Protein AF-A0A438ARG6-F1 (afdb_monomer_lite)

Secondary structure (DSSP, 8-state):
-EEEEESGGG-TTPPSS-PPPEEEEE-----SS-------PPP-S-TT-------GGGS-SSEEEEE-TTS-EEEEETTSHHHHHHHHHHHTGGGSPPPHHHHHSTTHHHHTTT-HHHHHHHHHS-HHHHHHHHHHHHHHHHHHTT-TTSHHHHHHHHHHHTTPPPPHHHHT-SHHHHHHHH-TT----EEPPSTT---EEHHHHHHHHHHHHSSTT--HHHHHHHHHHHHHHHHGGGHHHHHHHIIIIISTT-

pLDDT: mean 86.88, std 14.99, range [47.62, 98.81]

Foldseek 3Di:
DDKDKDFCVVPPPDDDPDDDIDMDDDDDDDPDDDDPDDDDDDDPDCVPPPQLADDPVPWDQQWAWDQDPVRDIDIDGLPDPVLVVLLVQLQCLVVDDDDPVLVVQPLSSVCSSVPVVLLVVLVPDDLVLLLVLLLVLLCLLCVLQVNCPPVVNVVQNVCVVVVHQHDCCLAPHCNVVVCLNPDSVHNWDWDHFARSDTIDTLVVLSSQSRRQLRDPPQGSSSSSSSNLSSSLRSCHPPSVVVVVCCVCVSVVPD

Structure (mmCIF, N/CA/C/O backbone):
data_AF-A0A438ARG6-F1
#
_entry.id   AF-A0A438ARG6-F1
#
loop_
_atom_site.group_PDB
_atom_site.id
_atom_site.type_symbol
_atom_site.label_atom_id
_atom_site.label_alt_id
_atom_site.label_comp_id
_atom_site.label_asym_id
_atom_site.label_entity_id
_atom_site.label_seq_id
_atom_site.pdbx_PDB_ins_code
_atom_site.Cartn_x
_atom_site.Cartn_y
_atom_site.Cartn_z
_atom_site.occupancy
_atom_site.B_iso_or_equiv
_atom_site.auth_seq_id
_atom_site.auth_comp_id
_atom_site.auth_asym_id
_atom_site.auth_atom_id
_atom_site.pdbx_PDB_model_num
ATOM 1 N N . MET A 1 1 ? -25.155 27.833 -36.966 1.00 68.56 1 MET A N 1
ATOM 2 C CA . MET A 1 1 ? -24.807 28.845 -35.942 1.00 68.56 1 MET A CA 1
ATOM 3 C C . MET A 1 1 ? -23.405 28.568 -35.434 1.00 68.56 1 MET A C 1
ATOM 5 O O . MET A 1 1 ? -23.057 27.402 -35.286 1.00 68.56 1 MET A O 1
ATOM 9 N N . ARG A 1 2 ? -22.630 29.612 -35.144 1.00 72.75 2 ARG A N 1
ATOM 10 C CA . ARG A 1 2 ? -21.368 29.549 -34.404 1.00 72.75 2 ARG A CA 1
ATOM 11 C C . ARG A 1 2 ? -21.444 30.526 -33.236 1.00 72.75 2 ARG A C 1
ATOM 13 O O . ARG A 1 2 ? -22.018 31.599 -33.379 1.00 72.75 2 ARG A O 1
ATOM 20 N N . ALA A 1 3 ? -20.904 30.142 -32.087 1.00 71.50 3 ALA A N 1
ATOM 21 C CA . ALA A 1 3 ? -20.882 30.980 -30.897 1.00 71.50 3 ALA A CA 1
ATOM 22 C C . ALA A 1 3 ? -19.444 31.139 -30.402 1.00 71.50 3 ALA A C 1
ATOM 24 O O . ALA A 1 3 ? -18.697 30.163 -30.325 1.00 71.50 3 ALA A O 1
ATOM 25 N N . HIS A 1 4 ? -19.080 32.368 -30.061 1.00 68.31 4 HIS A N 1
ATOM 26 C CA . HIS A 1 4 ? -17.830 32.728 -29.411 1.00 68.31 4 HIS A CA 1
ATOM 27 C C . HIS A 1 4 ? -18.163 33.473 -28.121 1.00 68.31 4 HIS A C 1
ATOM 29 O O . HIS A 1 4 ? -19.017 34.357 -28.127 1.00 68.31 4 HIS A O 1
ATOM 35 N N . ALA A 1 5 ? -17.486 33.132 -27.031 1.00 67.56 5 ALA A N 1
ATOM 36 C CA . ALA A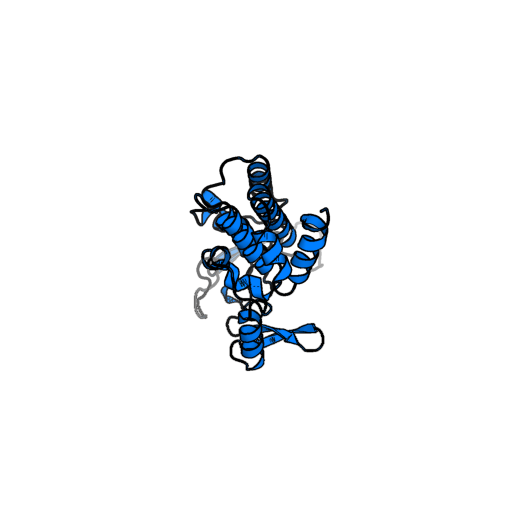 1 5 ? -17.582 33.851 -25.768 1.00 67.56 5 ALA A CA 1
ATOM 37 C C . ALA A 1 5 ? -16.220 34.465 -25.427 1.00 67.56 5 ALA A C 1
ATOM 39 O O . ALA A 1 5 ? -15.175 33.943 -25.830 1.00 67.56 5 ALA A O 1
ATOM 40 N N . ARG A 1 6 ? -16.234 35.598 -24.725 1.00 64.75 6 ARG A N 1
ATOM 41 C CA . ARG A 1 6 ? -15.045 36.231 -24.156 1.00 64.75 6 ARG A CA 1
ATOM 42 C C . ARG A 1 6 ? -15.398 36.848 -22.808 1.00 64.75 6 ARG A C 1
ATOM 44 O O . ARG A 1 6 ? -16.410 37.521 -22.672 1.00 64.75 6 ARG A O 1
ATOM 51 N N . GLY A 1 7 ? -14.524 36.656 -21.823 1.00 69.44 7 GLY A N 1
ATOM 52 C CA . GLY A 1 7 ? -14.652 37.274 -20.502 1.00 69.44 7 GLY A CA 1
ATOM 53 C C . GLY A 1 7 ? -14.204 36.318 -19.409 1.00 69.44 7 GLY A C 1
ATOM 54 O O . GLY A 1 7 ? -13.044 36.338 -18.992 1.00 69.44 7 GLY A O 1
ATOM 55 N N . ARG A 1 8 ? -15.105 35.436 -18.976 1.00 61.16 8 ARG A N 1
ATOM 56 C CA . ARG A 1 8 ? -14.864 34.537 -17.841 1.00 61.16 8 ARG A CA 1
ATOM 57 C C . ARG A 1 8 ? -13.818 33.453 -18.106 1.00 61.16 8 ARG A C 1
ATOM 59 O O . ARG A 1 8 ? -13.166 33.007 -17.165 1.00 61.16 8 ARG A O 1
ATOM 66 N N . ASP A 1 9 ? -13.556 33.138 -19.375 1.00 58.97 9 ASP A N 1
ATOM 67 C CA . ASP A 1 9 ? -12.537 32.167 -19.808 1.00 58.97 9 ASP A CA 1
ATOM 68 C C . ASP A 1 9 ? -11.118 32.487 -19.297 1.00 58.97 9 ASP A C 1
ATOM 70 O O . ASP A 1 9 ? -10.248 31.618 -19.301 1.00 58.97 9 ASP A O 1
ATOM 74 N N . ARG A 1 10 ? -10.865 33.734 -18.864 1.00 52.53 10 ARG A N 1
ATOM 75 C CA . ARG A 1 10 ? -9.577 34.188 -18.307 1.00 52.53 10 ARG A CA 1
ATOM 76 C C . ARG A 1 10 ? -9.624 34.585 -16.825 1.00 52.53 10 ARG A C 1
ATOM 78 O O . ARG A 1 10 ? -8.576 34.902 -16.268 1.00 52.53 10 ARG A O 1
ATOM 85 N N . HIS A 1 11 ? -10.796 34.559 -16.183 1.00 54.97 11 HIS A N 1
ATOM 86 C CA . HIS A 1 11 ? -11.016 35.112 -14.837 1.00 54.97 11 HIS A CA 1
ATOM 87 C C . HIS A 1 11 ? -11.958 34.229 -13.996 1.00 54.97 11 HIS A C 1
ATOM 89 O O . HIS A 1 11 ? -12.977 34.681 -13.472 1.00 54.97 11 HIS A O 1
ATOM 95 N N . TYR A 1 12 ? -11.629 32.941 -13.875 1.00 52.19 12 TYR A N 1
ATOM 96 C CA . TYR A 1 12 ? -12.376 31.994 -13.046 1.00 52.19 12 TYR A CA 1
ATOM 97 C C . TYR A 1 12 ? -12.124 32.301 -11.555 1.00 52.19 12 TYR A C 1
ATOM 99 O O . TYR A 1 12 ? -11.021 32.120 -11.055 1.00 52.19 12 TYR A O 1
ATOM 107 N N . GLY A 1 13 ? -13.123 32.826 -10.839 1.00 54.19 13 GLY A N 1
ATOM 108 C CA . GLY A 1 13 ? -13.037 33.043 -9.383 1.00 54.19 13 GLY A CA 1
ATOM 109 C C . GLY A 1 13 ? -13.441 34.426 -8.871 1.00 54.19 13 GLY A C 1
ATOM 110 O O . GLY A 1 13 ? -13.359 34.656 -7.671 1.00 54.19 13 GLY A O 1
ATOM 111 N N . GLN A 1 14 ? -13.883 35.341 -9.735 1.00 57.91 14 GLN A N 1
ATOM 112 C CA . GLN A 1 14 ? -14.474 36.605 -9.282 1.00 57.91 14 GLN A CA 1
ATOM 113 C C . GLN A 1 14 ? -15.957 36.404 -8.918 1.00 57.91 14 GLN A C 1
ATOM 115 O O . GLN A 1 14 ? -16.711 35.796 -9.686 1.00 57.91 14 GLN A O 1
ATOM 120 N N . GLU A 1 15 ? -16.361 36.871 -7.731 1.00 55.19 15 GLU A N 1
ATOM 121 C CA . GLU A 1 15 ? -17.771 37.036 -7.356 1.00 55.19 15 GLU A CA 1
ATOM 122 C C . GLU A 1 15 ? -18.331 38.278 -8.071 1.00 55.19 15 GLU A C 1
ATOM 124 O O . GLU A 1 15 ? -17.657 39.299 -8.177 1.00 55.19 15 GLU A O 1
ATOM 129 N N . VAL A 1 16 ? -19.528 38.140 -8.645 1.00 56.97 16 VAL A N 1
ATOM 130 C CA . VAL A 1 16 ? -20.069 39.002 -9.714 1.00 56.97 16 VAL A CA 1
ATOM 131 C C . VAL A 1 16 ? -20.345 40.431 -9.235 1.00 56.97 16 VAL A C 1
ATOM 133 O O . VAL A 1 16 ? -21.077 40.632 -8.272 1.00 56.97 16 VAL A O 1
ATOM 136 N N . ASP A 1 17 ? -19.773 41.425 -9.907 1.00 55.38 17 ASP A N 1
ATOM 137 C CA . ASP A 1 17 ? -20.398 42.248 -10.962 1.00 55.38 17 ASP A CA 1
ATOM 138 C C . ASP A 1 17 ? -19.501 42.395 -12.214 1.00 55.38 17 ASP A C 1
ATOM 140 O O . ASP A 1 17 ? -19.886 43.007 -13.213 1.00 55.38 17 ASP A O 1
ATOM 144 N N . HIS A 1 18 ? -18.335 41.740 -12.195 1.00 53.03 18 HIS A N 1
ATOM 145 C CA . HIS A 1 18 ? -17.365 41.682 -13.286 1.00 53.03 18 HIS A CA 1
ATOM 146 C C . HIS A 1 18 ? -16.651 40.312 -13.344 1.00 53.03 18 HIS A C 1
ATOM 148 O O . HIS A 1 18 ? -16.520 39.648 -12.314 1.00 53.03 18 HIS A O 1
ATOM 154 N N . PRO A 1 19 ? -16.165 39.877 -14.527 1.00 55.34 19 PRO A N 1
ATOM 155 C CA . PRO A 1 19 ? -16.237 40.556 -15.822 1.00 55.34 19 PRO A CA 1
ATOM 156 C C . PRO A 1 19 ? -17.590 40.370 -16.526 1.00 55.34 19 PRO A C 1
ATOM 158 O O . PRO A 1 19 ? -18.251 39.346 -16.380 1.00 55.34 19 PRO A O 1
ATOM 161 N N . VAL A 1 20 ? -17.967 41.369 -17.329 1.00 60.31 20 VAL A N 1
ATOM 162 C CA . VAL A 1 20 ? -19.069 41.265 -18.299 1.00 60.31 20 VAL A CA 1
ATOM 163 C C . VAL A 1 20 ? -18.686 40.214 -19.345 1.00 60.31 20 VAL A C 1
ATOM 165 O O . VAL A 1 20 ? -17.548 40.198 -19.817 1.00 60.31 20 VAL A O 1
ATOM 168 N N . GLU A 1 21 ? -19.611 39.315 -19.669 1.00 63.84 21 GLU A N 1
ATOM 169 C CA . GLU A 1 21 ? -19.415 38.306 -20.710 1.00 63.84 21 GLU A CA 1
ATOM 170 C C . GLU A 1 21 ? -19.876 38.863 -22.058 1.00 63.84 21 GLU A C 1
ATOM 172 O O . GLU A 1 21 ? -21.033 39.249 -22.225 1.00 63.84 21 GLU A O 1
ATOM 177 N N . ASP A 1 22 ? -18.960 38.884 -23.024 1.00 69.62 22 ASP A N 1
ATOM 178 C CA . ASP A 1 22 ? -19.255 39.247 -24.402 1.00 69.62 22 ASP A CA 1
ATOM 179 C C . ASP A 1 22 ? -19.481 37.972 -25.215 1.00 69.62 22 ASP A C 1
ATOM 181 O O . ASP A 1 22 ? -18.600 37.110 -25.316 1.00 69.62 22 ASP A O 1
ATOM 185 N N . TYR A 1 23 ? -20.652 37.870 -25.837 1.00 74.19 23 TYR A N 1
ATOM 186 C CA . TYR A 1 23 ? -20.994 36.773 -26.735 1.00 74.19 23 TYR A CA 1
ATOM 187 C C . TYR A 1 23 ? -21.108 37.282 -28.168 1.00 74.19 23 TYR A C 1
ATOM 189 O O . TYR A 1 23 ? -21.889 38.188 -28.458 1.00 74.19 23 TYR A O 1
ATOM 197 N N . LEU A 1 24 ? -20.370 36.657 -29.084 1.00 78.75 24 LEU A N 1
ATOM 198 C CA . LEU A 1 24 ? -20.576 36.804 -30.519 1.00 78.75 24 LEU A CA 1
ATOM 199 C C . LEU A 1 24 ? -21.293 35.558 -31.037 1.00 78.75 24 LEU A C 1
ATOM 201 O O . LEU A 1 24 ? -20.746 34.454 -31.025 1.00 78.75 24 LEU A O 1
ATOM 205 N N . LEU A 1 25 ? -22.523 35.753 -31.504 1.00 78.00 25 LEU A N 1
ATOM 206 C CA . LEU A 1 25 ? -23.324 34.720 -32.148 1.00 78.00 25 LEU A CA 1
ATOM 207 C C . LEU A 1 25 ? -23.356 34.990 -33.650 1.00 78.00 25 LEU A C 1
ATOM 209 O O . LEU A 1 25 ? -23.937 35.973 -34.105 1.00 78.00 25 LEU A O 1
ATOM 213 N N . GLU A 1 26 ? -22.738 34.104 -34.422 1.00 80.00 26 GLU A N 1
ATOM 214 C CA . GLU A 1 26 ? -22.778 34.136 -35.878 1.00 80.00 26 GLU A CA 1
ATOM 215 C C . GLU A 1 26 ? -23.860 33.169 -36.371 1.00 80.00 26 GLU A C 1
ATOM 217 O O . GLU A 1 26 ? -23.795 31.942 -36.204 1.00 80.00 26 GLU A O 1
ATOM 222 N N . LEU A 1 27 ? -24.902 33.745 -36.962 1.00 77.62 27 LEU A N 1
ATOM 223 C CA . LEU A 1 27 ? -26.026 33.027 -37.542 1.00 77.62 27 LEU A CA 1
ATOM 224 C C . LEU A 1 27 ? -25.922 33.129 -39.062 1.00 77.62 27 LEU A C 1
ATOM 226 O O . LEU A 1 27 ? -25.811 34.226 -39.603 1.00 77.62 27 LEU A O 1
ATOM 230 N N . TRP A 1 28 ? -25.988 31.989 -39.745 1.00 79.81 28 TRP A N 1
ATOM 231 C CA . TRP A 1 28 ? -26.142 31.954 -41.196 1.00 79.81 28 TRP A CA 1
ATOM 232 C C . TRP A 1 28 ? -27.563 31.513 -41.516 1.00 79.81 28 TRP A C 1
ATOM 234 O O . TRP A 1 28 ? -28.039 30.560 -40.891 1.00 79.81 28 TRP A O 1
ATOM 244 N N . PRO A 1 29 ? -28.241 32.194 -42.451 1.00 67.62 29 PRO A N 1
ATOM 245 C CA . PRO A 1 29 ? -29.542 31.756 -42.915 1.00 67.62 29 PRO A CA 1
ATOM 246 C C . PRO A 1 29 ? -29.385 30.419 -43.637 1.00 67.62 29 PRO A C 1
ATOM 248 O O . PRO A 1 29 ? -28.536 30.273 -44.519 1.00 67.62 29 PRO A O 1
ATOM 251 N N . ASP A 1 30 ? -30.204 29.448 -43.253 1.00 65.75 30 ASP A N 1
ATOM 252 C CA . ASP A 1 30 ? -30.404 28.262 -44.070 1.00 65.75 30 ASP A CA 1
ATOM 253 C C . ASP A 1 30 ? -31.290 28.641 -45.268 1.00 65.75 30 ASP A C 1
ATOM 255 O O . ASP A 1 30 ? -32.236 29.420 -45.135 1.00 65.75 30 ASP A O 1
ATOM 259 N N . THR A 1 31 ? -30.951 28.132 -46.450 1.00 68.56 31 THR A N 1
ATOM 260 C CA . THR A 1 31 ? -31.725 28.346 -47.687 1.00 68.56 31 THR A CA 1
ATOM 261 C C . THR A 1 31 ? -32.706 27.201 -47.961 1.00 68.56 31 THR A C 1
ATOM 263 O O . THR A 1 31 ? -33.439 27.246 -48.949 1.00 68.56 31 THR A O 1
ATOM 266 N N . GLY A 1 32 ? -32.739 26.186 -47.089 1.00 65.88 32 GLY A N 1
ATOM 267 C CA . GLY A 1 32 ? -33.711 25.097 -47.111 1.00 65.88 32 GLY A CA 1
ATOM 268 C C . GLY A 1 32 ? -35.099 25.481 -46.579 1.00 65.88 32 GLY A C 1
ATOM 269 O O . GLY A 1 32 ? -35.305 26.535 -45.978 1.00 65.88 32 GLY A O 1
ATOM 270 N N . THR A 1 33 ? -36.084 24.605 -46.806 1.00 68.31 33 THR A N 1
ATOM 271 C CA . THR A 1 33 ? -37.409 24.685 -46.167 1.00 68.31 33 THR A CA 1
ATOM 272 C C . THR A 1 33 ? -37.257 24.765 -44.652 1.00 68.31 33 THR A C 1
ATOM 274 O O . THR A 1 33 ? -36.566 23.929 -44.081 1.00 68.31 33 THR A O 1
ATOM 277 N N . ALA A 1 34 ? -37.914 25.747 -44.024 1.00 61.66 34 ALA A N 1
ATOM 278 C CA . ALA A 1 34 ? -37.804 26.020 -42.594 1.00 61.66 34 ALA A CA 1
ATOM 279 C C . ALA A 1 34 ? -38.067 24.761 -41.754 1.00 61.66 34 ALA A C 1
ATOM 281 O O . ALA A 1 34 ? -39.210 24.321 -41.615 1.00 61.66 34 ALA A O 1
ATOM 282 N N . ASP A 1 35 ? -36.998 24.200 -41.195 1.00 63.12 35 ASP A N 1
ATOM 283 C CA . ASP A 1 35 ? -37.082 23.179 -40.165 1.00 63.12 35 ASP A CA 1
ATOM 284 C C . ASP A 1 35 ? -37.508 23.866 -38.860 1.00 63.12 35 ASP A C 1
ATOM 286 O O . ASP A 1 35 ? -36.795 24.709 -38.316 1.00 63.12 35 ASP A O 1
ATOM 290 N N . THR A 1 36 ? -38.723 23.577 -38.396 1.00 63.62 36 THR A N 1
ATOM 291 C CA . THR A 1 36 ? -39.289 24.155 -37.167 1.00 63.62 36 THR A CA 1
ATOM 292 C C . THR A 1 36 ? -38.946 23.340 -35.921 1.00 63.62 36 THR A C 1
ATOM 294 O O . THR A 1 36 ? -39.449 23.637 -34.834 1.00 63.62 36 THR A O 1
ATOM 297 N N . THR A 1 37 ? -38.094 22.318 -36.044 1.00 62.84 37 THR A N 1
ATOM 298 C CA . THR A 1 37 ? -37.654 21.517 -34.903 1.00 62.84 37 THR A CA 1
ATOM 299 C C . THR A 1 37 ? -36.538 22.223 -34.128 1.00 62.84 37 THR A C 1
ATOM 301 O O . THR A 1 37 ? -35.531 22.670 -34.671 1.00 62.84 37 THR A O 1
ATOM 304 N N . VAL A 1 38 ? -36.719 22.351 -32.812 1.00 54.97 38 VAL A N 1
ATOM 305 C CA . VAL A 1 38 ? -35.693 22.890 -31.910 1.00 54.97 38 VAL A CA 1
ATOM 306 C C . VAL A 1 38 ? -34.815 21.731 -31.449 1.00 54.97 38 VAL A C 1
ATOM 308 O O . VAL A 1 38 ? -35.255 20.892 -30.665 1.00 54.97 38 VAL A O 1
ATOM 311 N N . ALA A 1 39 ? -33.573 21.677 -31.931 1.00 57.59 39 ALA A N 1
ATOM 312 C CA . ALA A 1 39 ? -32.590 20.691 -31.495 1.00 57.59 39 ALA A CA 1
ATOM 313 C C . ALA A 1 39 ? -31.704 21.256 -30.376 1.00 57.59 39 ALA A C 1
ATOM 315 O O . ALA A 1 39 ? -31.064 22.299 -30.528 1.00 57.59 39 ALA A O 1
ATOM 316 N N . THR A 1 40 ? -31.622 20.541 -29.254 1.00 50.94 40 THR A N 1
ATOM 317 C CA . THR A 1 40 ? -30.646 20.832 -28.198 1.00 50.94 40 THR A CA 1
ATOM 318 C C . THR A 1 40 ? -29.266 20.378 -28.665 1.00 50.94 40 THR A C 1
ATOM 320 O O . THR A 1 40 ? -29.021 19.182 -28.817 1.00 50.94 40 THR A O 1
ATOM 323 N N . LEU A 1 41 ? -28.350 21.320 -28.886 1.00 54.78 41 LEU A N 1
ATOM 324 C CA . LEU A 1 41 ? -26.958 21.003 -29.203 1.00 54.78 41 LEU A CA 1
ATOM 325 C C . LEU A 1 41 ? -26.216 20.615 -27.919 1.00 54.78 41 LEU A C 1
ATOM 327 O O . LEU A 1 41 ? -26.236 21.357 -26.937 1.00 54.78 41 LEU A O 1
ATOM 331 N N . HIS A 1 42 ? -25.556 19.457 -27.927 1.00 48.56 42 HIS A N 1
ATOM 332 C CA . HIS A 1 42 ? -24.665 19.045 -26.846 1.00 48.56 42 HIS A CA 1
ATOM 333 C C . HIS A 1 42 ? -23.224 19.424 -27.185 1.00 48.56 42 HIS A C 1
ATOM 335 O O . HIS A 1 42 ? -22.793 19.325 -28.335 1.00 48.56 42 HIS A O 1
ATOM 341 N N . LYS A 1 43 ? -22.472 19.851 -26.174 1.00 51.91 43 LYS A N 1
ATOM 342 C CA . LYS A 1 43 ? -21.048 20.140 -26.309 1.00 51.91 43 LYS A CA 1
ATOM 343 C C . LYS A 1 43 ? -20.291 18.863 -26.682 1.00 51.91 43 LYS A C 1
ATOM 345 O O . LYS A 1 43 ? -20.444 17.846 -26.017 1.00 51.91 43 LYS A O 1
ATOM 350 N N . SER A 1 44 ? -19.478 18.926 -27.731 1.00 57.03 44 SER A N 1
ATOM 351 C CA . SER A 1 44 ? -18.714 17.780 -28.244 1.00 57.03 44 SER A CA 1
ATOM 352 C C . SER A 1 44 ? -17.208 17.867 -27.983 1.00 57.03 44 SER A C 1
ATOM 354 O O . SER A 1 44 ? -16.491 16.922 -28.297 1.00 57.03 44 SER A O 1
ATOM 356 N N . ASP A 1 45 ? -16.712 18.994 -27.459 1.00 59.09 45 ASP A N 1
ATOM 357 C CA . ASP A 1 45 ? -15.309 19.150 -27.065 1.00 59.09 45 ASP A CA 1
ATOM 358 C C . ASP A 1 45 ? -15.089 18.855 -25.571 1.00 59.09 45 ASP A C 1
ATOM 360 O O . ASP A 1 45 ? -16.028 18.784 -24.776 1.00 59.09 45 ASP A O 1
ATOM 364 N N . THR A 1 46 ? -13.821 18.672 -25.203 1.00 51.56 46 THR A N 1
ATOM 365 C CA . THR A 1 46 ? -13.380 18.381 -23.831 1.00 51.56 46 THR A CA 1
ATOM 366 C C . THR A 1 46 ? -12.909 19.620 -23.066 1.00 51.56 46 THR A C 1
ATOM 368 O O . THR A 1 46 ? -12.440 19.508 -21.929 1.00 51.56 46 THR A O 1
ATOM 371 N N . ALA A 1 47 ? -12.999 20.818 -23.658 1.00 48.16 47 ALA A N 1
ATOM 372 C CA . ALA A 1 47 ? -12.590 22.044 -22.980 1.00 48.16 47 ALA A CA 1
ATOM 373 C C . ALA A 1 47 ? -13.515 22.255 -21.780 1.00 48.16 47 ALA A C 1
ATOM 375 O O . ALA A 1 47 ? -14.720 22.161 -21.937 1.00 48.16 47 ALA A O 1
ATOM 376 N N . TRP A 1 48 ? -13.015 22.523 -20.572 1.00 49.94 48 TRP A N 1
ATOM 377 C CA . TRP A 1 48 ? -13.863 22.680 -19.373 1.00 49.94 48 TRP A CA 1
ATOM 378 C C . TRP A 1 48 ? -14.775 21.483 -19.032 1.00 49.94 48 TRP A C 1
ATOM 380 O O . TRP A 1 48 ? -15.701 21.635 -18.234 1.00 49.94 48 TRP A O 1
ATOM 390 N N . SER A 1 49 ? -14.549 20.294 -19.601 1.00 49.50 49 SER A N 1
ATOM 391 C CA . SER A 1 49 ? -15.110 19.075 -19.018 1.00 49.50 49 SER A CA 1
ATOM 392 C C . SER A 1 49 ? -14.517 18.922 -17.618 1.00 49.50 49 SER A C 1
ATOM 394 O O . SER A 1 49 ? -13.309 19.139 -17.468 1.00 49.50 49 SER A O 1
ATOM 396 N N . PRO A 1 50 ? -15.309 18.573 -16.587 1.00 47.62 50 PRO A N 1
ATOM 397 C CA . PRO A 1 50 ? -14.733 18.228 -15.300 1.00 47.62 50 PRO A CA 1
ATOM 398 C C . PRO A 1 50 ? -13.741 17.102 -15.567 1.00 47.62 50 PRO A C 1
ATOM 400 O O . PRO A 1 50 ? -14.129 16.008 -15.980 1.00 47.62 50 PRO A O 1
ATOM 403 N N . ARG A 1 51 ? -12.443 17.382 -15.401 1.00 52.53 51 ARG A N 1
ATOM 404 C CA . ARG A 1 51 ? -11.477 16.297 -15.311 1.00 52.53 51 ARG A CA 1
ATOM 405 C C . ARG A 1 51 ? -12.003 15.427 -14.179 1.00 52.53 51 ARG A C 1
ATOM 407 O O . ARG A 1 51 ? -12.267 15.938 -13.092 1.00 52.53 51 ARG A O 1
ATOM 414 N N . THR A 1 52 ? -12.161 14.133 -14.423 1.00 52.59 52 THR A N 1
ATOM 415 C CA . THR A 1 52 ? -12.411 13.081 -13.421 1.00 52.59 52 THR A CA 1
ATOM 416 C C . THR A 1 52 ? -11.200 12.927 -12.487 1.00 52.59 52 THR A C 1
ATOM 418 O O . THR A 1 52 ? -10.759 11.839 -12.134 1.00 52.59 52 THR A O 1
ATOM 421 N N . GLN A 1 53 ? -10.593 14.051 -12.127 1.00 62.22 53 GLN A N 1
ATOM 422 C CA . GLN A 1 53 ? -9.406 14.188 -11.332 1.00 62.22 53 GLN A CA 1
ATOM 423 C C . GLN A 1 53 ? -9.848 14.506 -9.917 1.00 62.22 53 GLN A C 1
ATOM 425 O O . GLN A 1 53 ? -10.492 15.518 -9.659 1.00 62.22 53 GLN A O 1
ATOM 430 N N . VAL A 1 54 ? -9.473 13.617 -9.003 1.00 69.31 54 VAL A N 1
ATOM 431 C CA . VAL A 1 54 ? -9.604 13.835 -7.565 1.00 69.31 54 VAL A CA 1
ATOM 432 C C . VAL A 1 54 ? -8.987 15.177 -7.189 1.00 69.31 54 VAL A C 1
ATOM 434 O O . VAL A 1 54 ? -7.824 15.428 -7.516 1.00 69.31 54 VAL A O 1
ATOM 437 N N . ASP A 1 55 ? -9.766 16.003 -6.496 1.00 71.81 55 ASP A N 1
ATOM 438 C CA . ASP A 1 55 ? -9.269 17.154 -5.754 1.00 71.81 55 ASP A CA 1
ATOM 439 C C . ASP A 1 55 ? -8.772 16.676 -4.384 1.00 71.81 55 ASP A C 1
ATOM 441 O O . ASP A 1 55 ? -9.558 16.245 -3.542 1.00 71.81 55 ASP A O 1
ATOM 445 N N . GLU A 1 56 ? -7.464 16.742 -4.138 1.00 74.19 56 GLU A N 1
ATOM 446 C CA . GLU A 1 56 ? -6.874 16.362 -2.845 1.00 74.19 56 GLU A CA 1
ATOM 447 C C . GLU A 1 56 ? -7.390 17.218 -1.677 1.00 74.19 56 GLU A C 1
ATOM 449 O O . GLU A 1 56 ? -7.320 16.789 -0.522 1.00 74.19 56 GLU A O 1
ATOM 454 N N . SER A 1 57 ? -7.931 18.410 -1.951 1.00 72.44 57 SER A N 1
ATOM 455 C CA . SER A 1 57 ? -8.576 19.247 -0.940 1.00 72.44 57 SER A CA 1
ATOM 456 C C . SER A 1 57 ? -9.868 18.618 -0.394 1.00 72.44 57 SER A C 1
ATOM 458 O O . SER A 1 57 ? -10.234 18.883 0.751 1.00 72.44 57 SER A O 1
ATOM 460 N N . SER A 1 58 ? -10.494 17.716 -1.163 1.00 75.00 58 SER A N 1
ATOM 461 C CA . SER A 1 58 ? -11.715 16.996 -0.779 1.00 75.00 58 SER A CA 1
ATOM 462 C C . SER A 1 58 ? -11.485 15.829 0.190 1.00 75.00 58 SER A C 1
ATOM 464 O O . SER A 1 58 ? -12.453 15.290 0.727 1.00 75.00 58 SER A O 1
ATOM 466 N N . LEU A 1 59 ? -10.223 15.457 0.450 1.00 81.88 59 LEU A N 1
ATOM 467 C CA . LEU A 1 59 ? -9.883 14.399 1.403 1.00 81.88 59 LEU A CA 1
ATOM 468 C C . LEU A 1 59 ? -10.358 14.767 2.815 1.00 81.88 59 LEU A C 1
ATOM 470 O O . LEU A 1 59 ? -10.007 15.820 3.359 1.00 81.88 59 LEU A O 1
ATOM 474 N N . LYS A 1 60 ? -11.097 13.861 3.453 1.00 81.75 60 LYS A N 1
ATOM 475 C CA . LYS A 1 60 ? -11.602 14.029 4.821 1.00 81.75 60 LYS A CA 1
ATOM 476 C C . LYS A 1 60 ? -10.479 13.832 5.836 1.00 81.75 60 LYS A C 1
ATOM 478 O O . LYS A 1 60 ? -10.161 12.713 6.234 1.00 81.75 60 LYS A O 1
ATOM 483 N N . LYS A 1 61 ? -9.864 14.935 6.267 1.00 78.69 61 LYS A N 1
ATOM 484 C CA . LYS A 1 61 ? -8.700 14.923 7.177 1.00 78.69 61 LYS A CA 1
ATOM 485 C C . LYS A 1 61 ? -9.055 14.734 8.657 1.00 78.69 61 LYS A C 1
ATOM 487 O O . LYS A 1 61 ? -8.184 14.367 9.439 1.00 78.69 61 LYS A O 1
ATOM 492 N N . ASP A 1 62 ? -10.302 14.985 9.054 1.00 87.62 62 ASP A N 1
ATOM 493 C CA . ASP A 1 62 ? -10.785 14.869 10.440 1.00 87.62 62 ASP A CA 1
ATOM 494 C C . ASP A 1 62 ? -11.314 13.465 10.785 1.00 87.62 62 ASP A C 1
ATOM 496 O O . ASP A 1 62 ? -11.556 13.146 11.957 1.00 87.62 62 ASP A O 1
ATOM 500 N N . ARG A 1 63 ? -11.486 12.615 9.768 1.00 91.19 63 ARG A N 1
ATOM 501 C CA . ARG A 1 63 ? -12.060 11.277 9.889 1.00 91.19 63 ARG A CA 1
ATOM 502 C C . ARG A 1 63 ? -11.056 10.186 9.553 1.00 91.19 63 ARG A C 1
ATOM 504 O O . ARG A 1 63 ? -10.159 10.352 8.733 1.00 91.19 63 ARG A O 1
ATOM 511 N N . VAL A 1 64 ? -11.242 9.048 10.205 1.00 95.44 64 VAL A N 1
ATOM 512 C CA . VAL A 1 64 ? -10.479 7.823 9.977 1.00 95.44 64 VAL A CA 1
ATOM 513 C C . VAL A 1 64 ? -11.430 6.647 9.841 1.00 95.44 64 VAL A C 1
ATOM 515 O O . VAL A 1 64 ? -12.602 6.729 10.216 1.00 95.44 64 VAL A O 1
ATOM 518 N N . TYR A 1 65 ? -10.903 5.549 9.320 1.00 95.81 65 TYR A N 1
ATOM 519 C CA . TYR A 1 65 ? -11.651 4.318 9.121 1.00 95.81 65 TYR A CA 1
ATOM 520 C C . TYR A 1 65 ? -11.229 3.279 10.153 1.00 95.81 65 TYR A C 1
ATOM 522 O O . TYR A 1 65 ? -10.045 3.159 10.479 1.00 95.81 65 TYR A O 1
ATOM 530 N N . ILE A 1 66 ? -12.206 2.544 10.672 1.00 95.94 66 ILE A N 1
ATOM 531 C CA . ILE A 1 66 ? -12.010 1.386 11.549 1.00 95.94 66 ILE A CA 1
ATOM 532 C C . ILE A 1 66 ? -12.980 0.277 11.131 1.00 95.94 66 ILE A C 1
ATOM 534 O O . ILE A 1 66 ? -13.951 0.545 10.422 1.00 95.94 66 ILE A O 1
ATOM 538 N N . ARG A 1 67 ? -12.737 -0.957 11.580 1.00 94.25 67 ARG A N 1
ATOM 539 C CA . ARG A 1 67 ? -13.764 -2.006 11.568 1.00 94.25 67 ARG A CA 1
ATOM 540 C C . ARG A 1 67 ? -14.511 -1.985 12.896 1.00 94.25 67 ARG A C 1
ATOM 542 O O . ARG A 1 67 ? -13.874 -1.915 13.947 1.00 94.25 67 ARG A O 1
ATOM 549 N N . ASP A 1 68 ? -15.835 -2.024 12.849 1.00 91.44 68 ASP A N 1
ATOM 550 C CA . ASP A 1 68 ? -16.648 -2.207 14.050 1.00 91.44 68 ASP A CA 1
ATOM 551 C C . ASP A 1 68 ? -16.690 -3.687 14.485 1.00 91.44 68 ASP A C 1
ATOM 553 O O . ASP A 1 68 ? -16.054 -4.556 13.884 1.00 91.44 68 ASP A O 1
ATOM 557 N N . ALA A 1 69 ? -17.449 -3.992 15.540 1.00 88.19 69 ALA A N 1
ATOM 558 C CA . ALA A 1 69 ? -17.576 -5.353 16.066 1.00 88.19 69 ALA A CA 1
ATOM 559 C C . ALA A 1 69 ? -18.203 -6.356 15.074 1.00 88.19 69 ALA A C 1
ATOM 561 O O . ALA A 1 69 ? -18.028 -7.560 15.244 1.00 88.19 69 ALA A O 1
ATOM 562 N N . SER A 1 70 ? -18.921 -5.881 14.050 1.00 90.88 70 SER A N 1
ATOM 563 C CA . SER A 1 70 ? -19.471 -6.717 12.975 1.00 90.88 70 SER A CA 1
ATOM 564 C C . SER A 1 70 ? -18.475 -6.958 11.833 1.00 90.88 70 SER A C 1
ATOM 566 O O . SER A 1 70 ? -18.747 -7.756 10.939 1.00 90.88 70 SER A O 1
ATOM 568 N N . GLY A 1 71 ? -17.324 -6.277 11.853 1.00 88.56 71 GLY A N 1
ATOM 569 C CA . GLY A 1 71 ? -16.328 -6.290 10.782 1.00 88.56 71 GLY A CA 1
ATOM 570 C C . GLY A 1 71 ? -16.586 -5.255 9.680 1.00 88.56 71 GLY A C 1
ATOM 571 O O . GLY A 1 71 ? -15.760 -5.114 8.771 1.00 88.56 71 GLY A O 1
ATOM 572 N N . ALA A 1 72 ? -17.687 -4.500 9.760 1.00 93.19 72 ALA A N 1
ATOM 573 C CA . ALA A 1 72 ? -18.017 -3.460 8.795 1.00 93.19 72 ALA A CA 1
ATOM 574 C C . ALA A 1 72 ? -17.065 -2.265 8.926 1.00 93.19 72 ALA A C 1
ATOM 576 O O . ALA A 1 72 ? -16.698 -1.851 10.027 1.00 93.19 72 ALA A O 1
ATOM 577 N N . VAL A 1 73 ? -16.665 -1.697 7.786 1.00 95.31 73 VAL A N 1
ATOM 578 C CA . VAL A 1 73 ? -15.841 -0.485 7.758 1.00 95.31 73 VAL A CA 1
ATOM 579 C C . VAL A 1 73 ? -16.719 0.718 8.086 1.00 95.31 73 VAL A C 1
ATOM 581 O O . VAL A 1 73 ? -17.665 1.018 7.359 1.00 95.31 73 VAL A O 1
ATOM 584 N N . VAL A 1 74 ? -16.373 1.435 9.151 1.00 94.56 74 VAL A N 1
ATOM 585 C CA . VAL A 1 74 ? -17.073 2.645 9.593 1.00 94.56 74 VAL A CA 1
ATOM 586 C C . VAL A 1 74 ? -16.121 3.834 9.668 1.00 94.56 74 VAL A C 1
ATOM 588 O O . VAL A 1 74 ? -14.916 3.692 9.888 1.00 94.56 74 VAL A O 1
ATOM 591 N N . THR A 1 75 ? -16.674 5.031 9.482 1.00 95.56 75 THR A N 1
ATOM 592 C CA . THR A 1 75 ? -15.933 6.294 9.531 1.00 95.56 75 THR A CA 1
ATOM 593 C C . THR A 1 75 ? -16.171 6.994 10.864 1.00 95.56 75 THR A C 1
ATOM 595 O O . THR A 1 75 ? -17.302 7.346 11.195 1.00 95.56 75 THR A O 1
ATOM 598 N N . VAL A 1 76 ? -15.100 7.260 11.610 1.00 94.81 76 VAL A N 1
ATOM 599 C CA . VAL A 1 76 ? -15.149 7.876 12.946 1.00 94.81 76 VAL A CA 1
ATOM 600 C C . VAL A 1 76 ? -14.225 9.097 13.028 1.00 94.81 76 VAL A C 1
ATOM 602 O O . VAL A 1 76 ? -13.300 9.221 12.221 1.00 94.81 76 VAL A O 1
ATOM 605 N N . PRO A 1 77 ? -14.438 10.038 13.968 1.00 95.50 77 PRO A N 1
ATOM 606 C CA . PRO A 1 77 ? -13.455 11.083 14.256 1.00 95.50 77 PRO A CA 1
ATOM 607 C C . PRO A 1 77 ? -12.093 10.491 14.638 1.00 95.50 77 PRO A C 1
ATOM 609 O O . PRO A 1 77 ? -12.026 9.528 15.403 1.00 95.50 77 PRO A O 1
ATOM 612 N N . ALA A 1 78 ? -10.999 11.094 14.170 1.00 92.88 78 ALA A N 1
ATOM 613 C CA . ALA A 1 78 ? -9.637 10.592 14.411 1.00 92.88 78 ALA A CA 1
ATOM 614 C C . ALA A 1 78 ? -9.240 10.482 15.902 1.00 92.88 78 ALA A C 1
ATOM 616 O O . ALA A 1 78 ? -8.361 9.686 16.252 1.00 92.88 78 ALA A O 1
ATOM 617 N N . GLN A 1 79 ? -9.881 11.293 16.752 1.00 93.94 79 GLN A N 1
ATOM 618 C CA . GLN A 1 79 ? -9.671 11.375 18.205 1.00 93.94 79 GLN A CA 1
ATOM 619 C C . GLN A 1 79 ? -10.801 10.719 19.013 1.00 93.94 79 GLN A C 1
ATOM 621 O O . GLN A 1 79 ? -10.920 10.950 20.213 1.00 93.94 79 GLN A O 1
ATOM 626 N N . SER A 1 80 ? -11.666 9.942 18.360 1.00 95.44 80 SER A N 1
ATOM 627 C CA . SER A 1 80 ? -12.691 9.165 19.058 1.00 95.44 80 SER A CA 1
ATOM 628 C C . SER A 1 80 ? -12.057 8.070 19.932 1.00 95.44 80 SER A C 1
ATOM 630 O O . SER A 1 80 ? -10.990 7.556 19.567 1.00 95.44 80 SER A O 1
ATOM 632 N N . PRO A 1 81 ? -12.687 7.687 21.060 1.00 96.44 81 PRO A N 1
ATOM 633 C CA . PRO A 1 81 ? -12.218 6.579 21.893 1.00 96.44 81 PRO A CA 1
ATOM 634 C C . PRO A 1 81 ? -11.999 5.285 21.100 1.00 96.44 81 PRO A C 1
ATOM 636 O O . PRO A 1 81 ? -11.014 4.587 21.317 1.00 96.44 81 PRO A O 1
ATOM 639 N N . GLU A 1 82 ? -12.861 5.003 20.122 1.00 95.00 82 GLU A N 1
ATOM 640 C CA . GLU A 1 82 ? -12.768 3.829 19.257 1.00 95.00 82 GLU A CA 1
ATOM 641 C C . GLU A 1 82 ? -11.508 3.876 18.381 1.00 95.00 82 GLU A C 1
ATOM 643 O O . GLU A 1 82 ? -10.754 2.905 18.318 1.00 95.00 82 GLU A O 1
ATOM 648 N N . ALA A 1 83 ? -11.221 5.015 17.739 1.00 95.25 83 ALA A N 1
ATOM 649 C CA . ALA A 1 83 ? -10.010 5.175 16.933 1.00 95.25 83 ALA A CA 1
ATOM 650 C C . ALA A 1 83 ? -8.726 5.107 17.777 1.00 95.25 83 ALA A C 1
ATOM 652 O O . ALA A 1 83 ? -7.705 4.610 17.295 1.00 95.25 83 ALA A O 1
ATOM 653 N N . ILE A 1 84 ? -8.766 5.607 19.017 1.00 96.25 84 ILE A N 1
ATOM 654 C CA . ILE A 1 84 ? -7.647 5.526 19.963 1.00 96.25 84 ILE A CA 1
ATOM 655 C C . ILE A 1 84 ? -7.404 4.069 20.367 1.00 96.25 84 ILE A C 1
ATOM 657 O O . ILE A 1 84 ? -6.284 3.595 20.202 1.00 96.25 84 ILE A O 1
ATOM 661 N N . ALA A 1 85 ? -8.445 3.340 20.775 1.00 95.88 85 ALA A N 1
ATOM 662 C CA . ALA A 1 85 ? -8.331 1.939 21.181 1.00 95.88 85 ALA A CA 1
ATOM 663 C C . ALA A 1 85 ? -7.784 1.042 20.055 1.00 95.88 85 ALA A C 1
ATOM 665 O O . ALA A 1 85 ? -6.913 0.204 20.284 1.00 95.88 85 ALA A O 1
ATOM 666 N N . ILE A 1 86 ? -8.233 1.241 18.807 1.00 95.56 86 ILE A N 1
ATOM 667 C CA . ILE A 1 86 ? -7.679 0.501 17.661 1.00 95.56 86 ILE A CA 1
ATOM 668 C C . ILE A 1 86 ? -6.209 0.871 17.424 1.00 95.56 86 ILE A C 1
ATOM 670 O O . ILE A 1 86 ? -5.404 -0.002 17.111 1.00 95.56 86 ILE A O 1
ATOM 674 N N . ARG A 1 87 ? -5.828 2.143 17.585 1.00 95.38 87 ARG A N 1
ATOM 675 C CA . ARG A 1 87 ? -4.434 2.581 17.423 1.00 95.38 87 ARG A CA 1
ATOM 676 C C . ARG A 1 87 ? -3.522 1.969 18.482 1.00 95.38 87 ARG A C 1
ATOM 678 O O . ARG A 1 87 ? -2.418 1.561 18.140 1.00 95.38 87 ARG A O 1
ATOM 685 N N . GLU A 1 88 ? -3.983 1.909 19.727 1.00 95.62 88 GLU A N 1
ATOM 686 C CA . GLU A 1 88 ? -3.281 1.243 20.827 1.00 95.62 88 GLU A CA 1
ATOM 687 C C . GLU A 1 88 ? -3.093 -0.240 20.516 1.00 95.62 88 GLU A C 1
ATOM 689 O O . GLU A 1 88 ? -1.959 -0.708 20.503 1.00 95.62 88 GLU A O 1
ATOM 694 N N . LYS A 1 89 ? -4.163 -0.936 20.110 1.00 94.69 89 LYS A N 1
ATOM 695 C CA . LYS A 1 89 ? -4.100 -2.344 19.696 1.00 94.69 89 LYS A CA 1
ATOM 696 C C . LYS A 1 89 ? -3.123 -2.586 18.539 1.00 94.69 89 LYS A C 1
ATOM 698 O O . LYS A 1 89 ? -2.344 -3.532 18.570 1.00 94.69 89 LYS A O 1
ATOM 703 N N . LEU A 1 90 ? -3.122 -1.732 17.513 1.00 95.19 90 LEU A N 1
ATOM 704 C CA . LEU A 1 90 ? -2.133 -1.812 16.428 1.00 95.19 90 LEU A CA 1
ATOM 705 C C . LEU A 1 90 ? -0.700 -1.577 16.932 1.00 95.19 90 LEU A C 1
ATOM 707 O O . LEU A 1 90 ? 0.243 -2.168 16.406 1.00 95.19 90 LEU A O 1
ATOM 711 N N . GLY A 1 91 ? -0.541 -0.724 17.946 1.00 93.81 91 GLY A N 1
ATOM 712 C CA . GLY A 1 91 ? 0.726 -0.448 18.621 1.00 93.81 91 GLY A CA 1
ATOM 713 C C . GLY A 1 91 ? 1.250 -1.601 19.481 1.00 93.81 91 GLY A C 1
ATOM 714 O O . GLY A 1 91 ? 2.424 -1.592 19.832 1.00 93.81 91 GLY A O 1
ATOM 715 N N . GLU A 1 92 ? 0.429 -2.613 19.773 1.00 95.00 92 GLU A N 1
ATOM 716 C CA . GLU A 1 92 ? 0.870 -3.864 20.407 1.00 95.00 92 GLU A CA 1
ATOM 717 C C . GLU A 1 92 ? 1.570 -4.807 19.414 1.00 95.00 92 GLU A C 1
ATOM 719 O O . GLU A 1 92 ? 2.078 -5.852 19.817 1.00 95.00 92 GLU A O 1
ATOM 724 N N . PHE A 1 93 ? 1.583 -4.466 18.116 1.00 94.75 93 PHE A N 1
ATOM 725 C CA . PHE A 1 93 ? 2.263 -5.213 17.051 1.00 94.75 93 PHE A CA 1
ATOM 726 C C . PHE A 1 93 ? 1.874 -6.702 17.001 1.00 94.75 93 PHE A C 1
ATOM 728 O O . PHE A 1 93 ? 2.713 -7.576 16.795 1.00 94.75 93 PHE A O 1
ATOM 735 N N . GLY A 1 94 ? 0.595 -7.008 17.243 1.00 90.50 94 GLY A N 1
ATOM 736 C CA . GLY A 1 94 ? 0.111 -8.391 17.321 1.00 90.50 94 GLY A CA 1
ATOM 737 C C . GLY A 1 94 ? 0.544 -9.137 18.591 1.00 90.50 94 GLY A C 1
ATOM 738 O O . GLY A 1 94 ? 0.583 -10.365 18.596 1.00 90.50 94 GLY A O 1
ATOM 739 N N . GLY A 1 95 ? 0.879 -8.413 19.664 1.00 91.94 95 GLY A N 1
ATOM 740 C CA . GLY A 1 95 ? 1.221 -8.962 20.980 1.00 91.94 95 GLY A CA 1
ATOM 741 C C . GLY A 1 95 ? 2.694 -9.343 21.154 1.00 91.94 95 GLY A C 1
ATOM 742 O O . GLY A 1 95 ? 3.042 -9.977 22.151 1.00 91.94 95 GLY A O 1
ATOM 743 N N . LYS A 1 96 ? 3.565 -8.980 20.204 1.00 91.88 96 LYS A N 1
ATOM 744 C CA . LYS A 1 96 ? 5.005 -9.271 20.242 1.00 91.88 96 LYS A CA 1
ATOM 745 C C . LYS A 1 96 ? 5.805 -8.001 19.935 1.00 91.88 96 LYS A C 1
ATOM 747 O O . LYS A 1 96 ? 5.480 -7.318 18.967 1.00 91.88 96 LYS A O 1
ATOM 752 N N . PRO A 1 97 ? 6.862 -7.679 20.701 1.00 93.75 97 PRO A N 1
ATOM 753 C CA . PRO A 1 97 ? 7.723 -6.550 20.368 1.00 93.75 97 PRO A CA 1
ATOM 754 C C . PRO A 1 97 ? 8.429 -6.776 19.024 1.00 93.75 97 PRO A C 1
ATOM 756 O O . PRO A 1 97 ? 8.664 -7.913 18.607 1.00 93.75 97 PRO A O 1
ATOM 759 N N . LEU A 1 98 ? 8.786 -5.681 18.352 1.00 95.69 98 LEU A N 1
ATOM 760 C CA . LEU A 1 98 ? 9.617 -5.743 17.154 1.00 95.69 98 LEU A CA 1
ATOM 761 C C . LEU A 1 98 ? 11.018 -6.258 17.516 1.00 95.69 98 LEU A C 1
ATOM 763 O O . LEU A 1 98 ? 11.546 -5.974 18.590 1.00 95.69 98 LEU A O 1
ATOM 767 N N . THR A 1 99 ? 11.626 -7.023 16.615 1.00 97.06 99 THR A N 1
ATOM 768 C CA . THR A 1 99 ? 13.040 -7.391 16.722 1.00 97.06 99 THR A CA 1
ATOM 769 C C . THR A 1 99 ? 13.917 -6.168 16.421 1.00 97.06 99 THR A C 1
ATOM 771 O O . THR A 1 99 ? 13.455 -5.242 15.750 1.00 97.06 99 THR A O 1
ATOM 774 N N . PRO A 1 100 ? 15.208 -6.160 16.803 1.00 97.25 100 PRO A N 1
ATOM 775 C CA . PRO A 1 100 ? 16.109 -5.059 16.454 1.00 97.25 100 PRO A CA 1
ATOM 776 C C . PRO A 1 100 ? 16.198 -4.778 14.944 1.00 97.25 100 PRO A C 1
ATOM 778 O O . PRO A 1 100 ? 16.343 -3.627 14.537 1.00 97.25 100 PRO A O 1
ATOM 781 N N . ALA A 1 101 ? 16.084 -5.815 14.104 1.00 96.56 101 ALA A N 1
ATOM 782 C CA . ALA A 1 101 ? 16.090 -5.661 12.650 1.00 96.56 101 ALA A CA 1
ATOM 783 C C . ALA A 1 101 ? 14.825 -4.946 12.148 1.00 96.56 101 ALA A C 1
ATOM 785 O O . ALA A 1 101 ? 14.918 -4.021 11.343 1.00 96.56 101 ALA A O 1
ATOM 786 N N . LEU A 1 102 ? 13.649 -5.314 12.667 1.00 97.00 102 LEU A N 1
ATOM 787 C CA . LEU A 1 102 ? 12.398 -4.631 12.342 1.00 97.00 102 LEU A CA 1
ATOM 788 C C . LEU A 1 102 ? 12.327 -3.221 12.937 1.00 97.00 102 LEU A C 1
ATOM 790 O O . LEU A 1 102 ? 11.770 -2.337 12.294 1.00 97.00 102 LEU A O 1
ATOM 794 N N . GLU A 1 103 ? 12.888 -2.983 14.125 1.00 96.38 103 GLU A N 1
ATOM 795 C CA . GLU A 1 103 ? 12.960 -1.646 14.732 1.00 96.38 103 GLU A CA 1
ATOM 796 C C . GLU A 1 103 ? 13.804 -0.669 13.905 1.00 96.38 103 GLU A C 1
ATOM 798 O O . GLU A 1 103 ? 13.459 0.514 13.818 1.00 96.38 103 GLU A O 1
ATOM 803 N N . ALA A 1 104 ? 14.877 -1.160 13.274 1.00 96.06 104 ALA A N 1
ATOM 804 C CA . ALA A 1 104 ? 15.718 -0.366 12.382 1.00 96.06 104 ALA A CA 1
ATOM 805 C C . ALA A 1 104 ? 14.966 0.100 11.123 1.00 96.06 104 ALA A C 1
ATOM 807 O O . ALA A 1 104 ? 15.285 1.149 10.565 1.00 96.06 104 ALA A O 1
ATOM 808 N N . VAL A 1 105 ? 13.931 -0.636 10.708 1.00 96.19 105 VAL A N 1
ATOM 809 C CA . VAL A 1 105 ? 13.062 -0.276 9.586 1.00 96.19 105 VAL A CA 1
ATOM 810 C C . VAL A 1 105 ? 11.878 0.543 10.100 1.00 96.19 105 VAL A C 1
ATOM 812 O O . VAL A 1 105 ? 10.948 0.032 10.726 1.00 96.19 105 VAL A O 1
ATOM 815 N N . PHE A 1 106 ? 11.885 1.849 9.816 1.00 91.94 106 PHE A N 1
ATOM 816 C CA . PHE A 1 106 ? 10.889 2.794 10.333 1.00 91.94 106 PHE A CA 1
ATOM 817 C C . PHE A 1 106 ? 9.440 2.347 10.089 1.00 91.94 106 PHE A C 1
ATOM 819 O O . PHE A 1 106 ? 8.597 2.492 10.983 1.00 91.94 106 PHE A O 1
ATOM 826 N N . SER A 1 107 ? 9.162 1.795 8.907 1.00 93.69 107 SER A N 1
ATOM 827 C CA . SER A 1 107 ? 7.830 1.390 8.459 1.00 93.69 107 SER A CA 1
ATOM 828 C C . SER A 1 107 ? 7.264 0.164 9.178 1.00 93.69 107 SER A C 1
ATOM 830 O O . SER A 1 107 ? 6.038 0.047 9.264 1.00 93.69 107 SER A O 1
ATOM 832 N N . SER A 1 108 ? 8.099 -0.679 9.798 1.00 95.94 108 SER A N 1
ATOM 833 C CA . SER A 1 108 ? 7.670 -1.897 10.508 1.00 95.94 108 SER A CA 1
ATOM 834 C C . SER A 1 108 ? 6.602 -1.619 11.564 1.00 95.94 108 SER A C 1
ATOM 836 O O . SER A 1 108 ? 5.620 -2.354 11.676 1.00 95.94 108 SER A O 1
ATOM 838 N N . ARG A 1 109 ? 6.723 -0.495 12.286 1.00 94.25 109 ARG A N 1
ATOM 839 C CA . ARG A 1 109 ? 5.765 -0.082 13.327 1.00 94.25 109 ARG A CA 1
ATOM 840 C C . ARG A 1 109 ? 4.350 0.179 12.797 1.00 94.25 109 ARG A C 1
ATOM 842 O O . ARG A 1 109 ? 3.402 0.194 13.572 1.00 94.25 109 ARG A O 1
ATOM 849 N N . TYR A 1 110 ? 4.195 0.447 11.500 1.00 93.44 110 TYR A N 1
ATOM 850 C CA . TYR A 1 110 ? 2.892 0.742 10.897 1.00 93.44 110 TYR A CA 1
ATOM 851 C C . TYR A 1 110 ? 2.204 -0.489 10.318 1.00 93.44 110 TYR A C 1
ATOM 853 O O . TYR A 1 110 ? 1.007 -0.420 10.044 1.00 93.44 110 TYR A O 1
ATOM 861 N N . VAL A 1 111 ? 2.941 -1.582 10.121 1.00 96.19 111 VAL A N 1
ATOM 862 C CA . VAL A 1 111 ? 2.436 -2.788 9.457 1.00 96.19 111 VAL A CA 1
ATOM 863 C C . VAL A 1 111 ? 2.420 -4.016 10.359 1.00 96.19 111 VAL A C 1
ATOM 865 O O . VAL A 1 111 ? 1.568 -4.876 10.173 1.00 96.19 111 VAL A O 1
ATOM 868 N N . ALA A 1 112 ? 3.265 -4.074 11.392 1.00 96.44 112 ALA A N 1
ATOM 869 C CA . ALA A 1 112 ? 3.295 -5.205 12.321 1.00 96.44 112 ALA A CA 1
ATOM 870 C C . ALA A 1 112 ? 1.979 -5.398 13.088 1.00 96.44 112 ALA A C 1
ATOM 872 O O . ALA A 1 112 ? 1.621 -6.522 13.418 1.00 96.44 112 ALA A O 1
ATOM 873 N N . GLY A 1 113 ? 1.236 -4.317 13.343 1.00 95.44 113 GLY A N 1
ATOM 874 C CA . GLY A 1 113 ? -0.099 -4.397 13.939 1.00 95.44 113 GLY A CA 1
ATOM 875 C C . GLY A 1 113 ? -1.193 -4.875 12.978 1.00 95.44 113 GLY A C 1
ATOM 876 O O . GLY A 1 113 ? -2.257 -5.272 13.440 1.00 95.44 113 GLY A O 1
ATOM 877 N N . LEU A 1 114 ? -0.958 -4.822 11.662 1.00 96.12 114 LEU A N 1
ATOM 878 C CA . LEU A 1 114 ? -1.933 -5.247 10.654 1.00 96.12 114 LEU A CA 1
ATOM 879 C C . LEU A 1 114 ? -1.936 -6.766 10.490 1.00 96.12 114 LEU A C 1
ATOM 881 O O . LEU A 1 114 ? -3.005 -7.363 10.417 1.00 96.12 114 LEU A O 1
ATOM 885 N N . ASP A 1 115 ? -0.742 -7.359 10.424 1.00 96.94 115 ASP A N 1
ATOM 886 C CA . ASP A 1 115 ? -0.536 -8.799 10.276 1.00 96.94 115 ASP A CA 1
ATOM 887 C C . ASP A 1 115 ? 0.865 -9.181 10.779 1.00 96.94 115 ASP A C 1
ATOM 889 O O . ASP A 1 115 ? 1.860 -9.084 10.057 1.00 96.94 115 ASP A O 1
ATOM 893 N N . ARG A 1 116 ? 0.963 -9.564 12.056 1.00 96.62 116 ARG A N 1
ATOM 894 C CA . ARG A 1 116 ? 2.258 -9.864 12.680 1.00 96.62 116 ARG A CA 1
ATOM 895 C C . ARG A 1 116 ? 2.921 -11.101 12.077 1.00 96.62 116 ARG A C 1
ATOM 897 O O . ARG A 1 116 ? 4.135 -11.097 11.890 1.00 96.62 116 ARG A O 1
ATOM 904 N N . ASP A 1 117 ? 2.138 -12.124 11.753 1.00 96.94 117 ASP A N 1
ATOM 905 C CA . ASP A 1 117 ? 2.663 -13.379 11.221 1.00 96.94 117 ASP A CA 1
ATOM 906 C C . ASP A 1 117 ? 3.247 -13.184 9.817 1.00 96.94 117 ASP A C 1
ATOM 908 O O . ASP A 1 117 ? 4.283 -13.770 9.494 1.00 96.94 117 ASP A O 1
ATOM 912 N N . LEU A 1 118 ? 2.638 -12.329 8.988 1.00 98.06 118 LEU A N 1
ATOM 913 C CA . LEU A 1 118 ? 3.215 -11.946 7.701 1.00 98.06 118 LEU A CA 1
ATOM 914 C C . LEU A 1 118 ? 4.542 -11.196 7.869 1.00 98.06 118 LEU A C 1
ATOM 916 O O . LEU A 1 118 ? 5.508 -11.517 7.177 1.00 98.06 118 LEU A O 1
ATOM 920 N N . ILE A 1 119 ? 4.614 -10.227 8.790 1.00 98.12 119 ILE A N 1
ATOM 921 C CA . ILE A 1 119 ? 5.853 -9.470 9.034 1.00 98.12 119 ILE A CA 1
ATOM 922 C C . ILE A 1 119 ? 6.980 -10.388 9.524 1.00 98.12 119 ILE A C 1
ATOM 924 O O . ILE A 1 119 ? 8.095 -10.290 9.014 1.00 98.12 119 ILE A O 1
ATOM 928 N N . ASP A 1 120 ? 6.686 -11.319 10.434 1.00 97.56 120 ASP A N 1
ATOM 929 C CA . ASP A 1 120 ? 7.663 -12.304 10.919 1.00 97.56 120 ASP A CA 1
ATOM 930 C C . ASP A 1 120 ? 8.180 -13.202 9.775 1.00 97.56 120 ASP A C 1
ATOM 932 O O . ASP A 1 120 ? 9.372 -13.505 9.703 1.00 97.56 120 ASP A O 1
ATOM 936 N N . ARG A 1 121 ? 7.312 -13.593 8.829 1.00 97.88 121 ARG A N 1
ATOM 937 C CA . ARG A 1 121 ? 7.719 -14.363 7.637 1.00 97.88 121 ARG A CA 1
ATOM 938 C C . ARG A 1 121 ? 8.603 -13.561 6.687 1.00 97.88 121 ARG A C 1
ATOM 940 O O . ARG A 1 121 ? 9.542 -14.122 6.130 1.00 97.88 121 ARG A O 1
ATOM 947 N N . ILE A 1 122 ? 8.314 -12.274 6.492 1.00 98.31 122 ILE A N 1
ATOM 948 C CA . ILE A 1 122 ? 9.143 -11.387 5.665 1.00 98.31 122 ILE A CA 1
ATOM 949 C C . ILE A 1 122 ? 10.533 -11.238 6.290 1.00 98.31 122 ILE A C 1
ATOM 951 O O . ILE A 1 122 ? 11.533 -11.374 5.587 1.00 98.31 122 ILE A O 1
ATOM 955 N N . GLU A 1 123 ? 10.610 -11.006 7.602 1.00 98.25 123 GLU A N 1
ATOM 956 C CA . GLU A 1 123 ? 11.884 -10.895 8.320 1.00 98.25 123 GLU A CA 1
ATOM 957 C C . GLU A 1 123 ? 12.716 -12.178 8.212 1.00 98.25 123 GLU A C 1
ATOM 959 O O . GLU A 1 123 ? 13.907 -12.112 7.913 1.00 98.25 123 GLU A O 1
ATOM 964 N N . ALA A 1 124 ? 12.088 -13.341 8.407 1.00 97.94 124 ALA A N 1
ATOM 965 C CA . ALA A 1 124 ? 12.763 -14.636 8.355 1.00 97.94 124 ALA A CA 1
ATOM 966 C C . ALA A 1 124 ? 13.174 -15.072 6.935 1.00 97.94 124 ALA A C 1
ATOM 968 O O . ALA A 1 124 ? 13.978 -15.994 6.782 1.00 97.94 124 ALA A O 1
ATOM 969 N N . ALA A 1 125 ? 12.613 -14.454 5.893 1.00 98.25 125 ALA A N 1
ATOM 970 C CA . ALA A 1 125 ? 12.916 -14.795 4.512 1.00 98.25 125 ALA A CA 1
ATOM 971 C C . ALA A 1 125 ? 14.343 -14.380 4.118 1.00 98.25 125 ALA A C 1
ATOM 973 O O . ALA A 1 125 ? 14.867 -13.360 4.561 1.00 98.25 125 ALA A O 1
ATOM 974 N N . ALA A 1 126 ? 14.961 -15.152 3.221 1.00 98.12 126 ALA A N 1
ATOM 975 C CA . ALA A 1 126 ? 16.253 -14.788 2.645 1.00 98.12 126 ALA A CA 1
ATOM 976 C C . ALA A 1 126 ? 16.169 -13.442 1.886 1.00 98.12 126 ALA A C 1
ATOM 978 O O . ALA A 1 126 ? 15.108 -13.133 1.326 1.00 98.12 126 ALA A O 1
ATOM 979 N N . PRO A 1 127 ? 17.268 -12.667 1.801 1.00 98.12 127 PRO A N 1
ATOM 980 C CA . PRO A 1 127 ? 17.300 -11.374 1.112 1.00 98.12 127 PRO A CA 1
ATOM 981 C C . PRO A 1 127 ? 16.688 -11.379 -0.296 1.00 98.12 127 PRO A C 1
ATOM 983 O O . PRO A 1 127 ? 15.937 -10.478 -0.667 1.00 98.12 127 PRO A O 1
ATOM 986 N N . GLU A 1 128 ? 16.941 -12.423 -1.083 1.00 97.44 128 GLU A N 1
ATOM 987 C CA . GLU A 1 128 ? 16.418 -12.560 -2.443 1.00 97.44 128 GLU A CA 1
ATOM 988 C C . GLU A 1 128 ? 14.891 -12.693 -2.447 1.00 97.44 128 GLU A C 1
ATOM 990 O O . GLU A 1 128 ? 14.210 -12.133 -3.312 1.00 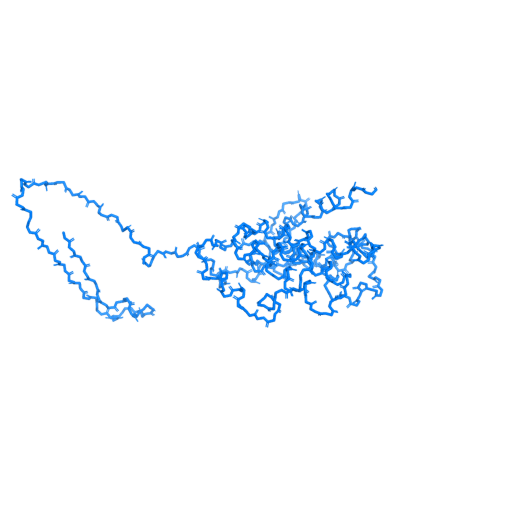97.44 128 GLU A O 1
ATOM 995 N N . ARG A 1 129 ? 14.343 -13.401 -1.452 1.00 98.12 129 ARG A N 1
ATOM 996 C CA . ARG A 1 129 ? 12.900 -13.577 -1.278 1.00 98.12 129 ARG A CA 1
ATOM 997 C C . ARG A 1 129 ? 12.238 -12.309 -0.744 1.00 98.12 129 ARG A C 1
ATOM 999 O O . ARG A 1 129 ? 11.133 -11.999 -1.175 1.00 98.12 129 ARG A O 1
ATOM 1006 N N . GLN A 1 130 ? 12.914 -11.538 0.106 1.00 98.56 130 GLN A N 1
ATOM 1007 C CA . GLN A 1 130 ? 12.449 -10.211 0.533 1.00 98.56 130 GLN A CA 1
ATOM 1008 C C . GLN A 1 130 ? 12.333 -9.252 -0.662 1.00 98.56 130 GLN A C 1
ATOM 1010 O O . GLN A 1 130 ? 11.291 -8.630 -0.861 1.00 98.56 130 GLN A O 1
ATOM 1015 N N . LEU A 1 131 ? 13.346 -9.206 -1.533 1.00 98.00 131 LEU A N 1
ATOM 1016 C CA . LEU A 1 131 ? 13.296 -8.396 -2.756 1.00 98.00 131 LEU A CA 1
ATOM 1017 C C . LEU A 1 131 ? 12.224 -8.886 -3.741 1.00 98.00 131 LEU A C 1
ATOM 1019 O O . LEU A 1 131 ? 11.551 -8.076 -4.378 1.00 98.00 131 LEU A O 1
ATOM 1023 N N . ALA A 1 132 ? 12.036 -10.203 -3.869 1.00 98.19 132 ALA A N 1
ATOM 1024 C CA . ALA A 1 132 ? 10.944 -10.758 -4.669 1.00 98.19 132 ALA A CA 1
ATOM 1025 C C . ALA A 1 132 ? 9.567 -10.372 -4.105 1.00 98.19 132 ALA A C 1
ATOM 1027 O O . ALA A 1 132 ? 8.666 -10.040 -4.875 1.00 98.19 132 ALA A O 1
ATOM 1028 N N . PHE A 1 133 ? 9.420 -10.350 -2.778 1.00 98.69 133 PHE A N 1
ATOM 1029 C CA . PHE A 1 133 ? 8.197 -9.899 -2.122 1.00 98.69 133 PHE A CA 1
ATOM 1030 C C . PHE A 1 133 ? 7.944 -8.410 -2.365 1.00 98.69 133 PHE A C 1
ATOM 1032 O O . PHE A 1 133 ? 6.818 -8.026 -2.674 1.00 98.69 133 PHE A O 1
ATOM 1039 N N . ALA A 1 134 ? 8.991 -7.581 -2.317 1.00 98.62 134 ALA A N 1
ATOM 1040 C CA . ALA A 1 134 ? 8.887 -6.162 -2.641 1.00 98.62 134 ALA A CA 1
ATOM 1041 C C . ALA A 1 134 ? 8.332 -5.947 -4.060 1.00 98.62 134 ALA A C 1
ATOM 1043 O O . ALA A 1 134 ? 7.337 -5.240 -4.229 1.00 98.62 134 ALA A O 1
ATOM 1044 N N . ARG A 1 135 ? 8.901 -6.629 -5.069 1.00 98.50 135 ARG A N 1
ATOM 1045 C CA . ARG A 1 135 ? 8.401 -6.586 -6.458 1.00 98.50 135 ARG A CA 1
ATOM 1046 C C . ARG A 1 135 ? 6.951 -7.048 -6.559 1.00 98.50 135 ARG A C 1
ATOM 1048 O O . ARG A 1 135 ? 6.135 -6.374 -7.183 1.00 98.50 135 ARG A O 1
ATOM 1055 N N . TRP A 1 136 ? 6.610 -8.150 -5.892 1.00 98.69 136 TRP A N 1
ATOM 1056 C CA . TRP A 1 136 ? 5.239 -8.653 -5.845 1.00 98.69 136 TRP A CA 1
ATOM 1057 C C . TRP A 1 136 ? 4.262 -7.614 -5.267 1.00 98.69 136 TRP A C 1
ATOM 1059 O O . TRP A 1 136 ? 3.213 -7.364 -5.858 1.00 98.69 136 TRP A O 1
ATOM 1069 N N . CYS A 1 137 ? 4.613 -6.941 -4.166 1.00 98.81 137 CYS A N 1
ATOM 1070 C CA . CYS A 1 137 ? 3.793 -5.875 -3.585 1.00 98.81 137 CYS A CA 1
ATOM 1071 C C . CYS A 1 137 ? 3.621 -4.677 -4.528 1.00 98.81 137 CYS A C 1
ATOM 1073 O O . CYS A 1 137 ? 2.522 -4.126 -4.605 1.00 98.81 137 CYS A O 1
ATOM 1075 N N . ILE A 1 138 ? 4.675 -4.279 -5.246 1.00 98.69 138 ILE A N 1
ATOM 1076 C CA . ILE A 1 138 ? 4.619 -3.180 -6.222 1.00 98.69 138 ILE A CA 1
ATOM 1077 C C . ILE A 1 138 ? 3.626 -3.512 -7.338 1.00 98.69 138 ILE A C 1
ATOM 1079 O O . ILE A 1 138 ? 2.738 -2.702 -7.610 1.00 98.69 138 ILE A O 1
ATOM 1083 N N . HIS A 1 139 ? 3.720 -4.713 -7.917 1.00 98.69 139 HIS A N 1
ATOM 1084 C CA . HIS A 1 139 ? 2.774 -5.196 -8.928 1.00 98.69 139 HIS A CA 1
ATOM 1085 C C . HIS A 1 139 ? 1.337 -5.144 -8.415 1.00 98.69 139 HIS A C 1
ATOM 1087 O O . HIS A 1 139 ? 0.498 -4.469 -9.009 1.00 98.69 139 HIS A O 1
ATOM 1093 N N . ARG A 1 140 ? 1.063 -5.733 -7.243 1.00 98.69 140 ARG A N 1
ATOM 1094 C CA . ARG A 1 140 ? -0.283 -5.712 -6.640 1.00 98.69 140 ARG A CA 1
ATOM 1095 C C . ARG A 1 140 ? -0.802 -4.299 -6.398 1.00 98.69 140 ARG A C 1
ATOM 1097 O O . ARG A 1 140 ? -1.980 -4.030 -6.619 1.00 98.69 140 ARG A O 1
ATOM 1104 N N . ALA A 1 141 ? 0.055 -3.380 -5.957 1.00 98.62 141 ALA A N 1
ATOM 1105 C CA . ALA A 1 141 ? -0.332 -1.991 -5.748 1.00 98.62 141 ALA A CA 1
ATOM 1106 C C . ALA A 1 141 ? -0.694 -1.299 -7.072 1.00 98.62 141 ALA A C 1
ATOM 1108 O O . ALA A 1 141 ? -1.708 -0.605 -7.152 1.00 98.62 141 ALA A O 1
ATOM 1109 N N . TRP A 1 142 ? 0.104 -1.492 -8.123 1.00 98.38 142 TRP A N 1
ATOM 1110 C CA . TRP A 1 142 ? -0.116 -0.849 -9.422 1.00 98.38 142 TRP A CA 1
ATOM 1111 C C . TRP A 1 142 ? -1.312 -1.451 -10.165 1.00 98.38 142 TRP A C 1
ATOM 1113 O O . TRP A 1 142 ? -2.063 -0.717 -10.812 1.00 98.38 142 TRP A O 1
ATOM 1123 N N . GLU A 1 143 ? -1.539 -2.757 -10.019 1.00 98.38 143 GLU A N 1
ATOM 1124 C CA . GLU A 1 143 ? -2.749 -3.448 -10.469 1.00 98.38 143 GLU A CA 1
ATOM 1125 C C . GLU A 1 143 ? -3.987 -2.922 -9.737 1.00 98.38 143 GLU A C 1
ATOM 1127 O O . GLU A 1 143 ? -4.944 -2.493 -10.382 1.00 98.38 143 GLU A O 1
ATOM 1132 N N . ARG A 1 144 ? -3.958 -2.872 -8.395 1.00 97.75 144 ARG A N 1
ATOM 1133 C CA . ARG A 1 144 ? -5.077 -2.374 -7.575 1.00 97.75 144 ARG A CA 1
ATOM 1134 C C . ARG A 1 144 ? -5.413 -0.918 -7.881 1.00 97.75 144 ARG A C 1
ATOM 1136 O O . ARG A 1 144 ? -6.584 -0.554 -7.865 1.00 97.75 144 ARG A O 1
ATOM 1143 N N . ALA A 1 145 ? -4.404 -0.096 -8.163 1.00 96.81 145 ALA A N 1
ATOM 1144 C CA . ALA A 1 145 ? -4.583 1.299 -8.554 1.00 96.81 145 ALA A CA 1
ATOM 1145 C C . ALA A 1 145 ? -5.020 1.484 -10.019 1.00 96.81 145 ALA A C 1
ATOM 1147 O O . ALA A 1 145 ? -5.309 2.615 -10.417 1.00 96.81 145 ALA A O 1
ATOM 1148 N N . GLY A 1 146 ? -5.054 0.408 -10.814 1.00 96.38 146 GLY A N 1
ATOM 1149 C CA . GLY A 1 146 ? -5.457 0.434 -12.217 1.00 96.38 146 GLY A CA 1
ATOM 1150 C C . GLY A 1 146 ? -4.454 1.128 -13.138 1.00 96.38 146 GLY A C 1
ATOM 1151 O O . GLY A 1 146 ? -4.856 1.644 -14.173 1.00 96.38 146 GLY A O 1
ATOM 1152 N N . ILE A 1 147 ? -3.168 1.172 -12.777 1.00 96.94 147 ILE A N 1
ATOM 1153 C CA . ILE A 1 147 ? -2.141 1.921 -13.525 1.00 96.94 147 ILE A CA 1
ATOM 1154 C C . ILE A 1 147 ? -1.062 1.033 -14.162 1.00 96.94 147 ILE A C 1
ATOM 1156 O O . ILE A 1 147 ? -0.310 1.508 -15.007 1.00 96.94 147 ILE A O 1
ATOM 1160 N N . ALA A 1 148 ? -1.002 -0.255 -13.804 1.00 97.38 148 ALA A N 1
ATOM 1161 C CA . ALA A 1 148 ? 0.030 -1.185 -14.280 1.00 97.38 148 ALA A CA 1
ATOM 1162 C C . ALA A 1 148 ? 0.087 -1.347 -15.813 1.00 97.38 148 ALA A C 1
ATOM 1164 O O . ALA A 1 148 ? 1.148 -1.615 -16.361 1.00 97.38 148 ALA A O 1
ATOM 1165 N N . HIS A 1 149 ? -1.037 -1.167 -16.511 1.00 95.38 149 HIS A N 1
ATOM 1166 C CA . HIS A 1 149 ? -1.161 -1.399 -17.957 1.00 95.38 149 HIS A CA 1
ATOM 1167 C C . HIS A 1 149 ? -0.776 -0.191 -18.827 1.00 95.38 149 HIS A C 1
ATOM 1169 O O . HIS A 1 149 ? -0.868 -0.253 -20.050 1.00 95.38 149 HIS A O 1
ATOM 1175 N N . ILE A 1 150 ? -0.411 0.936 -18.220 1.00 96.56 150 ILE A N 1
ATOM 1176 C CA . ILE A 1 150 ? -0.107 2.173 -18.941 1.00 96.56 150 ILE A CA 1
ATOM 1177 C C . ILE A 1 150 ? 1.349 2.124 -19.388 1.00 96.56 150 ILE A C 1
ATOM 1179 O O . ILE A 1 150 ? 2.222 1.993 -18.543 1.00 96.56 150 ILE A O 1
ATOM 1183 N N . ASP A 1 151 ? 1.626 2.284 -20.684 1.00 97.12 151 ASP A N 1
ATOM 1184 C CA . ASP A 1 151 ? 2.918 1.921 -21.304 1.00 97.12 151 ASP A CA 1
ATOM 1185 C C . ASP A 1 151 ? 4.171 2.387 -20.543 1.00 97.12 151 ASP A C 1
ATOM 1187 O O . ASP A 1 151 ? 5.119 1.628 -20.366 1.00 97.12 151 ASP A O 1
ATOM 1191 N N . TRP A 1 152 ? 4.191 3.638 -20.070 1.00 95.50 152 TRP A N 1
ATOM 1192 C CA . TRP A 1 152 ? 5.354 4.195 -19.368 1.00 95.50 152 TRP A CA 1
ATOM 1193 C C . TRP A 1 152 ? 5.498 3.702 -17.925 1.00 95.50 152 TRP A C 1
ATOM 1195 O O . TRP A 1 152 ? 6.589 3.783 -17.371 1.00 95.50 152 TRP A O 1
ATOM 1205 N N . LEU A 1 153 ? 4.414 3.212 -17.326 1.00 96.94 153 LEU A N 1
ATOM 1206 C CA . LEU A 1 153 ? 4.413 2.517 -16.043 1.00 96.94 153 LEU A CA 1
ATOM 1207 C C . LEU A 1 153 ? 4.735 1.032 -16.254 1.00 96.94 153 LEU A C 1
ATOM 1209 O O . LEU A 1 153 ? 5.630 0.512 -15.598 1.00 96.94 153 LEU A O 1
ATOM 1213 N N . ALA A 1 154 ? 4.102 0.373 -17.224 1.00 97.56 154 ALA A N 1
ATOM 1214 C CA . ALA A 1 154 ? 4.394 -1.014 -17.584 1.00 97.56 154 ALA A CA 1
ATOM 1215 C C . ALA A 1 154 ? 5.896 -1.226 -17.845 1.00 97.56 154 ALA A C 1
ATOM 1217 O O . ALA A 1 154 ? 6.507 -2.099 -17.240 1.00 97.56 154 ALA A O 1
ATOM 1218 N N . ALA A 1 155 ? 6.526 -0.333 -18.617 1.00 97.31 155 ALA A N 1
ATOM 1219 C CA . ALA A 1 155 ? 7.966 -0.384 -18.871 1.00 97.31 155 ALA A CA 1
ATOM 1220 C C . ALA A 1 155 ? 8.826 -0.301 -17.592 1.00 97.31 155 ALA A C 1
ATOM 1222 O O . ALA A 1 155 ? 9.900 -0.890 -17.528 1.00 97.31 155 ALA A O 1
ATOM 1223 N N . VAL A 1 156 ? 8.367 0.414 -16.558 1.00 96.81 156 VAL A N 1
ATOM 1224 C CA . VAL A 1 156 ? 9.082 0.529 -15.274 1.00 96.81 156 VAL A CA 1
ATOM 1225 C C . VAL A 1 156 ? 8.965 -0.754 -14.454 1.00 96.81 156 VAL A C 1
ATOM 1227 O O . VAL A 1 156 ? 9.930 -1.133 -13.787 1.00 96.81 156 VAL A O 1
ATOM 1230 N N . LEU A 1 157 ? 7.818 -1.437 -14.523 1.00 97.50 157 LEU A N 1
ATOM 1231 C CA . LEU A 1 157 ? 7.655 -2.770 -13.941 1.00 97.50 157 LEU A CA 1
ATOM 1232 C C . LEU A 1 157 ? 8.534 -3.794 -14.671 1.00 97.50 157 LEU A C 1
ATOM 1234 O O . LEU A 1 157 ? 9.273 -4.524 -14.016 1.00 97.50 157 LEU A O 1
ATOM 1238 N N . ASP A 1 158 ? 8.544 -3.774 -16.005 1.00 97.56 158 ASP A N 1
ATOM 1239 C CA . ASP A 1 158 ? 9.384 -4.662 -16.820 1.00 97.56 158 ASP A CA 1
ATOM 1240 C C . ASP A 1 158 ? 10.881 -4.463 -16.528 1.00 97.56 158 ASP A C 1
ATOM 1242 O O . ASP A 1 158 ? 11.645 -5.427 -16.408 1.00 97.56 158 ASP A O 1
ATOM 1246 N N . ASP A 1 159 ? 11.317 -3.208 -16.387 1.00 97.19 159 ASP A N 1
ATOM 1247 C CA . ASP A 1 159 ? 12.695 -2.862 -16.038 1.00 97.19 159 ASP A CA 1
ATOM 1248 C C . ASP A 1 159 ? 13.070 -3.378 -14.641 1.00 97.19 159 ASP A C 1
ATOM 1250 O O . ASP A 1 159 ? 14.153 -3.945 -14.463 1.00 97.19 159 ASP A O 1
ATOM 1254 N N . MET A 1 160 ? 12.170 -3.230 -13.666 1.00 96.31 160 MET A N 1
ATOM 1255 C CA . MET A 1 160 ? 12.342 -3.750 -12.308 1.00 96.31 160 MET A CA 1
ATOM 1256 C C . MET A 1 160 ? 12.441 -5.278 -12.287 1.00 96.31 160 MET A C 1
ATOM 1258 O O . MET A 1 160 ? 13.337 -5.822 -11.638 1.00 96.31 160 MET A O 1
ATOM 1262 N N . ASP A 1 161 ? 11.558 -5.969 -13.004 1.00 96.00 161 ASP A N 1
ATOM 1263 C CA . ASP A 1 161 ? 11.545 -7.433 -13.073 1.00 96.00 161 ASP A CA 1
ATOM 1264 C C . ASP A 1 161 ? 12.771 -7.983 -13.807 1.00 96.00 161 ASP A C 1
ATOM 1266 O O . ASP A 1 161 ? 13.301 -9.035 -13.446 1.00 96.00 161 ASP A O 1
ATOM 1270 N N . SER A 1 162 ? 13.288 -7.226 -14.776 1.00 95.25 162 SER A N 1
ATOM 1271 C CA . SER A 1 162 ? 14.540 -7.527 -15.476 1.00 95.25 162 SER A CA 1
ATOM 1272 C C . SER A 1 162 ? 15.796 -7.198 -14.655 1.00 95.25 162 SER A C 1
ATOM 1274 O O . SER A 1 162 ? 16.911 -7.395 -15.141 1.00 95.25 162 SER A O 1
ATOM 1276 N N . GLY A 1 163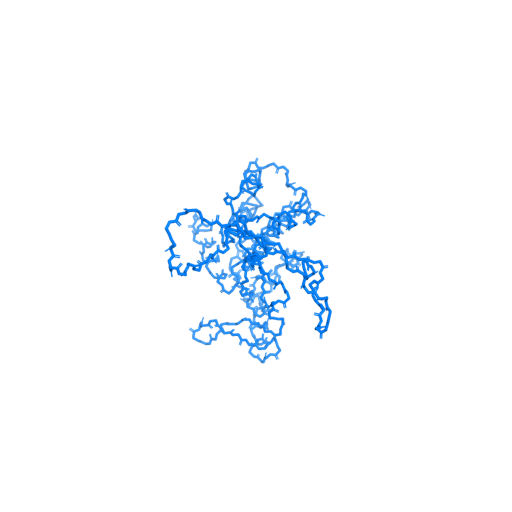 ? 15.649 -6.667 -13.435 1.00 92.50 163 GLY A N 1
ATOM 1277 C CA . GLY A 1 163 ? 16.764 -6.305 -12.558 1.00 92.50 163 GLY A CA 1
ATOM 1278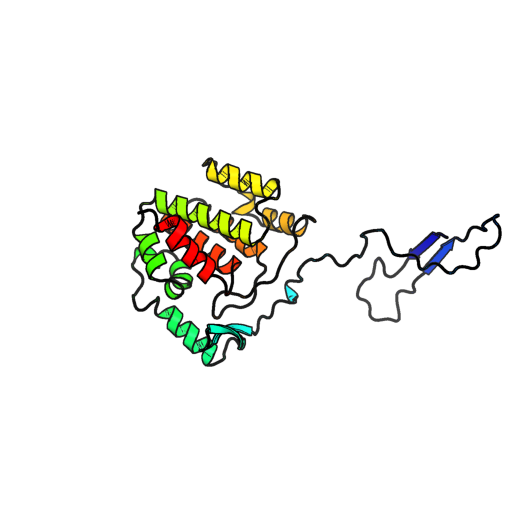 C C . GLY A 1 163 ? 17.571 -5.095 -13.035 1.00 92.50 163 GLY A C 1
ATOM 1279 O O . GLY A 1 163 ? 18.738 -4.950 -12.666 1.00 92.50 163 GLY A O 1
ATOM 1280 N N . LYS A 1 164 ? 16.987 -4.229 -13.872 1.00 93.31 164 LYS A N 1
ATOM 1281 C CA . LYS A 1 164 ? 17.643 -2.983 -14.281 1.00 93.31 164 LYS A CA 1
ATOM 1282 C C . LYS A 1 164 ? 17.701 -1.995 -13.106 1.00 93.31 164 LYS A C 1
ATOM 1284 O O . LYS A 1 164 ? 16.887 -2.082 -12.184 1.00 93.31 164 LYS A O 1
ATOM 1289 N N . PRO A 1 165 ? 18.642 -1.031 -13.130 1.00 90.12 165 PRO A N 1
ATOM 1290 C CA . PRO A 1 165 ? 18.686 0.027 -12.130 1.00 90.12 165 PRO A CA 1
ATOM 1291 C C . PRO A 1 165 ? 17.350 0.760 -12.040 1.00 90.12 165 PRO A C 1
ATOM 1293 O O . PRO A 1 165 ? 16.735 1.070 -13.061 1.00 90.12 165 PRO A O 1
ATOM 1296 N N . ALA A 1 166 ? 16.924 1.053 -10.816 1.00 91.25 166 ALA A N 1
ATOM 1297 C CA . ALA A 1 166 ? 15.632 1.667 -10.589 1.00 91.25 166 ALA A CA 1
ATOM 1298 C C . ALA A 1 166 ? 15.542 3.076 -11.200 1.00 91.25 166 ALA A C 1
ATOM 1300 O O . ALA A 1 166 ? 16.522 3.830 -11.252 1.00 91.25 166 ALA A O 1
ATOM 1301 N N . ASN A 1 167 ? 14.348 3.430 -11.677 1.00 90.56 167 ASN A N 1
ATOM 1302 C CA . ASN A 1 167 ? 14.133 4.678 -12.392 1.00 90.56 167 ASN A CA 1
ATOM 1303 C C . ASN A 1 167 ? 14.197 5.876 -11.425 1.00 90.56 167 ASN A C 1
ATOM 1305 O O . ASN A 1 167 ? 13.385 6.004 -10.506 1.00 90.56 167 ASN A O 1
ATOM 1309 N N . LYS A 1 168 ? 15.157 6.779 -11.656 1.00 89.12 168 LYS A N 1
ATOM 1310 C CA . LYS A 1 168 ? 15.410 7.952 -10.802 1.00 89.12 168 LYS A CA 1
ATOM 1311 C C . LYS A 1 168 ? 14.227 8.916 -10.743 1.00 89.12 168 LYS A C 1
ATOM 1313 O O . LYS A 1 168 ? 14.017 9.524 -9.691 1.00 89.12 168 LYS A O 1
ATOM 1318 N N . ASP A 1 169 ? 13.430 8.993 -11.806 1.00 87.56 169 ASP A N 1
ATOM 1319 C CA . ASP A 1 169 ? 12.253 9.864 -11.880 1.00 87.56 169 ASP A CA 1
ATOM 1320 C C . ASP A 1 169 ? 11.189 9.447 -10.851 1.00 87.56 169 ASP A C 1
ATOM 1322 O O . ASP A 1 169 ? 10.423 10.280 -10.369 1.00 87.56 169 ASP A O 1
ATOM 1326 N N . PHE A 1 170 ? 11.174 8.171 -10.452 1.00 90.12 170 PHE A N 1
ATOM 1327 C CA . PHE A 1 170 ? 10.240 7.625 -9.463 1.00 90.12 170 PHE A CA 1
ATOM 1328 C C . PHE A 1 170 ? 10.756 7.693 -8.021 1.00 90.12 170 PHE A C 1
ATOM 1330 O O . PHE A 1 170 ? 9.959 7.591 -7.088 1.00 90.12 170 PHE A O 1
ATOM 1337 N N . ILE A 1 171 ? 12.069 7.833 -7.825 1.00 85.81 171 ILE A N 1
ATOM 1338 C CA . ILE A 1 171 ? 12.714 7.722 -6.507 1.00 85.81 171 ILE A CA 1
ATOM 1339 C C . ILE A 1 171 ? 13.046 9.098 -5.927 1.00 85.81 171 ILE A C 1
ATOM 1341 O O . ILE A 1 171 ? 12.830 9.340 -4.741 1.00 85.81 171 ILE A O 1
ATOM 1345 N N . TYR A 1 172 ? 13.570 10.007 -6.754 1.00 73.56 172 TYR A N 1
ATOM 1346 C CA . TYR A 1 172 ? 14.174 11.259 -6.284 1.00 73.56 172 TYR A CA 1
ATOM 1347 C C . TYR A 1 172 ? 13.435 12.524 -6.714 1.00 73.56 172 TYR A C 1
ATOM 1349 O O . TYR A 1 172 ? 13.786 13.615 -6.265 1.00 73.56 172 TYR A O 1
ATOM 1357 N N . SER A 1 173 ? 12.431 12.396 -7.578 1.00 71.38 173 SER A N 1
ATOM 1358 C CA . SER A 1 173 ? 11.735 13.532 -8.174 1.00 71.38 173 SER A CA 1
ATOM 1359 C C . SER A 1 173 ? 10.222 13.437 -7.979 1.00 71.38 173 SER A C 1
ATOM 1361 O O . SER A 1 173 ? 9.681 12.394 -7.607 1.00 71.38 173 SER A O 1
ATOM 1363 N N . PHE A 1 174 ? 9.530 14.539 -8.262 1.00 83.62 174 PHE A N 1
ATOM 1364 C CA . PHE A 1 174 ? 8.074 14.542 -8.386 1.00 83.62 174 PHE A CA 1
ATOM 1365 C C . PHE A 1 174 ? 7.609 14.209 -9.811 1.00 83.62 174 PHE A C 1
ATOM 1367 O O . PHE A 1 174 ? 6.404 14.162 -10.044 1.00 83.62 174 PHE A O 1
ATOM 1374 N N . ASP A 1 175 ? 8.521 13.933 -10.745 1.00 88.06 175 ASP A N 1
ATOM 1375 C CA . ASP A 1 175 ? 8.234 13.862 -12.180 1.00 88.06 175 ASP A CA 1
ATOM 1376 C C . ASP A 1 175 ? 7.282 12.716 -12.513 1.00 88.06 175 ASP A C 1
ATOM 1378 O O . ASP A 1 175 ? 6.311 12.916 -13.240 1.00 88.06 175 ASP A O 1
ATOM 1382 N N . ALA A 1 176 ? 7.470 11.538 -11.905 1.00 90.31 176 ALA A N 1
ATOM 1383 C CA . ALA A 1 176 ? 6.537 10.423 -12.074 1.00 90.31 176 ALA A CA 1
ATOM 1384 C C . ALA A 1 176 ? 5.118 10.777 -11.596 1.00 90.31 176 ALA A C 1
ATOM 1386 O O . ALA A 1 176 ? 4.132 10.362 -12.204 1.00 90.31 176 ALA A O 1
ATOM 1387 N N . ARG A 1 177 ? 4.996 11.576 -10.528 1.00 90.69 177 ARG A N 1
ATOM 1388 C CA . ARG A 1 177 ? 3.693 12.035 -10.038 1.00 90.69 177 ARG A CA 1
ATOM 1389 C C . ARG A 1 177 ? 3.097 13.128 -10.921 1.00 90.69 177 ARG A C 1
ATOM 1391 O O . ARG A 1 177 ? 1.913 13.050 -11.214 1.00 90.69 177 ARG A O 1
ATOM 1398 N N . ILE A 1 178 ? 3.892 14.100 -11.364 1.00 90.06 178 ILE A N 1
ATOM 1399 C CA . ILE A 1 178 ? 3.445 15.147 -12.295 1.00 90.06 178 ILE A CA 1
ATOM 1400 C C . ILE A 1 178 ? 2.933 14.498 -13.582 1.00 90.06 178 ILE A C 1
ATOM 1402 O O . ILE A 1 178 ? 1.811 14.757 -14.003 1.00 90.06 178 ILE A O 1
ATOM 1406 N N . ARG A 1 179 ? 3.699 13.557 -14.144 1.00 92.69 179 ARG A N 1
ATOM 1407 C CA . ARG A 1 179 ? 3.288 12.786 -15.318 1.00 92.69 179 ARG A CA 1
ATOM 1408 C C . ARG A 1 179 ? 2.010 11.988 -15.066 1.00 92.69 179 ARG A C 1
ATOM 1410 O O . ARG A 1 179 ? 1.157 11.933 -15.944 1.00 92.69 179 ARG A O 1
ATOM 1417 N N . LEU A 1 180 ? 1.855 11.400 -13.876 1.00 92.06 180 LEU A N 1
ATOM 1418 C CA . LEU A 1 180 ? 0.615 10.727 -13.479 1.00 92.06 180 LEU A CA 1
ATOM 1419 C C . LEU A 1 180 ? -0.581 11.690 -13.432 1.00 92.06 180 LEU A C 1
ATOM 1421 O O . LEU A 1 180 ? -1.683 11.321 -13.827 1.00 92.06 180 LEU A O 1
ATOM 1425 N N . ASP A 1 181 ? -0.365 12.915 -12.956 1.00 88.75 181 ASP A N 1
ATOM 1426 C CA . ASP A 1 181 ? -1.389 13.955 -12.847 1.00 88.75 181 ASP A CA 1
ATOM 1427 C C . ASP A 1 181 ? -1.784 14.550 -14.205 1.00 88.75 181 ASP A C 1
ATOM 1429 O O . ASP A 1 181 ? -2.885 15.083 -14.348 1.00 88.75 181 ASP A O 1
ATOM 1433 N N . GLU A 1 182 ? -0.911 14.460 -15.203 1.00 87.50 182 GLU A N 1
ATOM 1434 C CA . GLU A 1 182 ? -1.144 14.976 -16.552 1.00 87.50 182 GLU A CA 1
ATOM 1435 C C . GLU A 1 182 ? -1.659 13.913 -17.534 1.00 87.50 182 GLU A C 1
ATOM 1437 O O . GLU A 1 182 ? -2.281 14.278 -18.533 1.00 87.50 182 GLU A O 1
ATOM 1442 N N . ASP A 1 183 ? -1.444 12.617 -17.267 1.00 89.06 183 ASP A N 1
ATOM 1443 C CA . ASP A 1 183 ? -1.852 11.530 -18.165 1.00 89.06 183 ASP A CA 1
ATOM 1444 C C . ASP A 1 183 ? -3.384 11.330 -18.136 1.00 89.06 183 ASP A C 1
ATOM 1446 O O . ASP A 1 183 ? -3.934 10.851 -17.139 1.00 89.06 183 ASP A O 1
ATOM 1450 N N . PRO A 1 184 ? -4.108 11.638 -19.232 1.00 86.25 184 PRO A N 1
ATOM 1451 C CA . PRO A 1 184 ? -5.567 11.545 -19.267 1.00 86.25 184 PRO A CA 1
ATOM 1452 C C . PRO A 1 184 ? -6.086 10.102 -19.206 1.00 86.25 184 PRO A C 1
ATOM 1454 O O . PRO A 1 184 ? -7.286 9.900 -19.027 1.00 86.25 184 PRO A O 1
ATOM 1457 N N . ARG A 1 185 ? -5.215 9.094 -19.357 1.00 88.38 185 ARG A N 1
ATOM 1458 C CA . ARG A 1 185 ? -5.576 7.676 -19.200 1.00 88.38 185 ARG A CA 1
ATOM 1459 C C . ARG A 1 185 ? -5.704 7.276 -17.729 1.00 88.38 185 ARG A C 1
ATOM 1461 O O . ARG A 1 185 ? -6.279 6.231 -17.438 1.00 88.38 185 ARG A O 1
ATOM 1468 N N . ILE A 1 186 ? -5.187 8.088 -16.801 1.00 90.44 186 ILE A N 1
ATOM 1469 C CA . ILE A 1 186 ? -5.178 7.783 -15.370 1.00 90.44 186 ILE A CA 1
ATOM 1470 C C . ILE A 1 186 ? -6.376 8.435 -14.691 1.00 90.44 186 ILE A C 1
ATOM 1472 O O . ILE A 1 186 ? -6.448 9.651 -14.518 1.00 90.44 186 ILE A O 1
ATOM 1476 N N . THR A 1 187 ? -7.302 7.598 -14.228 1.00 87.69 187 THR A N 1
ATOM 1477 C CA . THR A 1 187 ? -8.355 8.038 -13.309 1.00 87.69 187 THR A CA 1
ATOM 1478 C C . THR A 1 187 ? -7.841 7.920 -11.884 1.00 87.69 187 THR A C 1
ATOM 1480 O O . THR A 1 187 ? -7.536 6.823 -11.418 1.00 87.69 187 THR A O 1
ATOM 1483 N N . ARG A 1 188 ? -7.742 9.051 -11.180 1.00 89.56 188 ARG A N 1
ATOM 1484 C CA . ARG A 1 188 ? -7.365 9.053 -9.764 1.00 89.56 188 ARG A CA 1
ATOM 1485 C C . ARG A 1 188 ? -8.575 8.711 -8.902 1.00 89.56 188 ARG A C 1
ATOM 1487 O O . ARG A 1 188 ? -9.678 9.169 -9.185 1.00 89.56 188 ARG A O 1
ATOM 1494 N N . THR A 1 189 ? -8.363 7.952 -7.835 1.00 90.81 189 THR A N 1
ATOM 1495 C CA . THR A 1 189 ? -9.419 7.509 -6.913 1.00 90.81 189 THR A CA 1
ATOM 1496 C C . THR A 1 189 ? -9.027 7.806 -5.469 1.00 90.81 189 THR A C 1
ATOM 1498 O O . THR A 1 189 ? -7.861 7.677 -5.086 1.00 90.81 189 THR A O 1
ATOM 1501 N N . ILE A 1 190 ? -10.003 8.225 -4.660 1.00 91.31 190 ILE A N 1
ATOM 1502 C CA . ILE A 1 190 ? -9.849 8.313 -3.205 1.00 91.31 190 ILE A CA 1
ATOM 1503 C C . ILE A 1 190 ? -10.200 6.951 -2.618 1.00 91.31 190 ILE A C 1
ATOM 1505 O O . ILE A 1 190 ? -11.261 6.403 -2.912 1.00 91.31 190 ILE A O 1
ATOM 1509 N N . VAL A 1 191 ? -9.322 6.432 -1.768 1.00 91.88 191 VAL A N 1
ATOM 1510 C CA . VAL A 1 191 ? -9.564 5.231 -0.969 1.00 91.88 191 VAL A CA 1
ATOM 1511 C C . VAL A 1 191 ? -9.495 5.560 0.513 1.00 91.88 191 VAL A C 1
ATOM 1513 O O . VAL A 1 191 ? -8.885 6.554 0.925 1.00 91.88 191 VAL A O 1
ATOM 1516 N N . SER A 1 192 ? -10.114 4.702 1.322 1.00 94.25 192 SER A N 1
ATOM 1517 C CA . 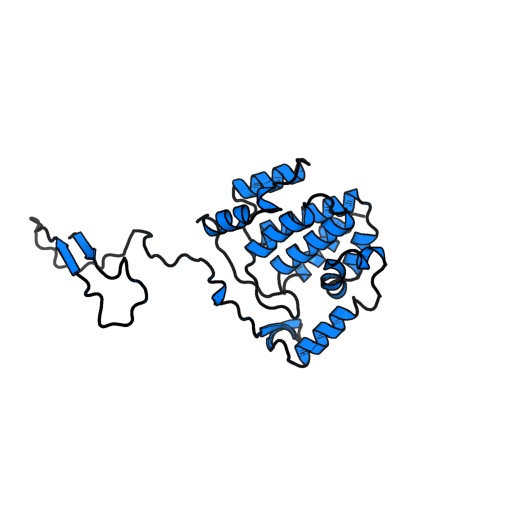SER A 1 192 ? -9.911 4.721 2.766 1.00 94.25 192 SER A CA 1
ATOM 1518 C C . SER A 1 192 ? -8.425 4.553 3.096 1.00 94.25 192 SER A C 1
ATOM 1520 O O . SER A 1 192 ? -7.654 3.957 2.343 1.00 94.25 192 SER A O 1
ATOM 1522 N N . GLY A 1 193 ? -8.004 5.099 4.232 1.00 94.00 193 GLY A N 1
ATOM 1523 C CA . GLY A 1 193 ? -6.687 4.788 4.772 1.00 94.00 193 GLY A CA 1
ATOM 1524 C C . GLY A 1 193 ? -6.627 3.370 5.335 1.00 94.00 193 GLY A C 1
ATOM 1525 O O . GLY A 1 193 ? -7.643 2.695 5.485 1.00 94.00 193 GLY A O 1
ATOM 1526 N N . LEU A 1 194 ? -5.424 2.955 5.737 1.00 96.50 194 LEU A N 1
ATOM 1527 C CA . LEU A 1 194 ? -5.263 1.863 6.703 1.00 96.50 194 LEU A CA 1
ATOM 1528 C C . LEU A 1 194 ? -6.044 2.165 7.998 1.00 96.50 194 LEU A C 1
ATOM 1530 O O . LEU A 1 194 ? -6.356 3.336 8.250 1.00 96.50 194 LEU A O 1
ATOM 1534 N N . PRO A 1 195 ? -6.310 1.170 8.864 1.00 96.31 195 PRO A N 1
ATOM 1535 C CA . PRO A 1 195 ? -7.060 1.415 10.087 1.00 96.31 195 PRO A CA 1
ATOM 1536 C C . PRO A 1 195 ? -6.462 2.566 10.906 1.00 96.31 195 PRO A C 1
ATOM 1538 O O . PRO A 1 195 ? -5.248 2.661 11.108 1.00 96.31 195 PRO A O 1
ATOM 1541 N N . THR A 1 196 ? -7.326 3.472 11.369 1.00 94.38 196 THR A N 1
ATOM 1542 C CA . THR A 1 196 ? -6.980 4.724 12.075 1.00 94.38 196 THR A CA 1
ATOM 1543 C C . THR A 1 196 ? -6.234 5.776 11.240 1.00 94.38 196 THR A C 1
ATOM 1545 O O . THR A 1 196 ? -5.735 6.761 11.796 1.00 94.38 196 THR A O 1
ATOM 1548 N N . LYS A 1 197 ? -6.157 5.607 9.915 1.00 93.94 197 LYS A N 1
ATOM 1549 C CA . LYS A 1 197 ? -5.606 6.588 8.968 1.00 93.94 197 LYS A CA 1
ATOM 1550 C C . LYS A 1 197 ? -6.717 7.201 8.114 1.00 93.94 197 LYS A C 1
ATOM 1552 O O . LYS A 1 197 ? -7.769 6.601 7.904 1.00 93.94 197 LYS A O 1
ATOM 1557 N N . GLY A 1 198 ? -6.470 8.431 7.669 1.00 92.12 198 GLY A N 1
ATOM 1558 C CA . GLY A 1 198 ? -7.367 9.161 6.777 1.00 92.12 198 GLY A CA 1
ATOM 1559 C C . GLY A 1 198 ? -7.255 8.691 5.330 1.00 92.12 198 GLY A C 1
ATOM 1560 O O . GLY A 1 198 ? -6.392 7.878 4.991 1.00 92.12 198 GLY A O 1
ATOM 1561 N N . GLU A 1 199 ? -8.133 9.231 4.494 1.00 93.94 199 GLU A N 1
ATOM 1562 C CA . GLU A 1 199 ? -8.187 8.948 3.062 1.00 93.94 199 GLU A CA 1
ATOM 1563 C C . GLU A 1 199 ? -6.860 9.248 2.346 1.00 93.94 199 GLU A C 1
ATOM 1565 O O . GLU A 1 199 ? -6.071 10.110 2.750 1.00 93.94 199 GLU A O 1
ATOM 1570 N N . ALA A 1 200 ? -6.631 8.549 1.238 1.00 91.38 200 ALA A N 1
ATOM 1571 C CA . ALA A 1 200 ? -5.499 8.791 0.361 1.00 91.38 200 ALA A CA 1
ATOM 1572 C C . ALA A 1 200 ? -5.905 8.624 -1.102 1.00 91.38 200 ALA A C 1
ATOM 1574 O O . ALA A 1 200 ? -6.811 7.864 -1.433 1.00 91.38 200 ALA A O 1
ATOM 1575 N N . VAL A 1 201 ? -5.181 9.296 -1.995 1.00 93.56 201 VAL A N 1
ATOM 1576 C CA . VAL A 1 201 ? -5.271 8.997 -3.425 1.00 93.56 201 VAL A CA 1
ATOM 1577 C C . VAL A 1 201 ? -4.505 7.708 -3.704 1.00 93.56 201 VAL A C 1
ATOM 1579 O O . VAL A 1 201 ? -3.305 7.611 -3.413 1.00 93.56 201 VAL A O 1
ATOM 1582 N N . GLN A 1 202 ? -5.204 6.733 -4.273 1.00 94.62 202 GLN A N 1
ATOM 1583 C CA . GLN A 1 202 ? -4.735 5.361 -4.444 1.00 94.62 202 GLN A CA 1
ATOM 1584 C C . GLN A 1 202 ? -3.460 5.281 -5.295 1.00 94.62 202 GLN A C 1
ATOM 1586 O O . GLN A 1 202 ? -2.460 4.691 -4.886 1.00 94.62 202 GLN A O 1
ATOM 1591 N N . GLN A 1 203 ? -3.454 5.967 -6.436 1.00 95.62 203 GLN A N 1
ATOM 1592 C CA . GLN A 1 203 ? -2.366 5.951 -7.416 1.00 95.62 203 GLN A CA 1
ATOM 1593 C C . GLN A 1 203 ? -1.064 6.519 -6.836 1.00 95.62 203 GLN A C 1
ATOM 1595 O O . GLN A 1 203 ? 0.027 6.045 -7.141 1.00 95.62 203 GLN A O 1
ATOM 1600 N N . TYR A 1 204 ? -1.157 7.493 -5.928 1.00 94.88 204 TYR A N 1
ATOM 1601 C CA . TYR A 1 204 ? 0.023 8.037 -5.260 1.00 94.88 204 TYR A CA 1
ATOM 1602 C C . TYR A 1 204 ? 0.625 7.076 -4.241 1.00 94.88 204 TYR A C 1
ATOM 1604 O O . TYR A 1 204 ? 1.834 7.116 -4.023 1.00 94.88 204 TYR A O 1
ATOM 1612 N N . GLN A 1 205 ? -0.187 6.236 -3.592 1.00 96.25 205 GLN A N 1
ATOM 1613 C CA . GLN A 1 205 ? 0.350 5.186 -2.726 1.00 96.25 205 GLN A CA 1
ATOM 1614 C C . GLN A 1 205 ? 1.014 4.089 -3.562 1.00 96.25 205 GLN A C 1
ATOM 1616 O O . GLN A 1 205 ? 2.112 3.667 -3.206 1.00 96.25 205 GLN A O 1
ATOM 1621 N N . ALA A 1 206 ? 0.432 3.737 -4.712 1.00 97.31 206 ALA A N 1
ATOM 1622 C CA . ALA A 1 206 ? 1.030 2.792 -5.650 1.00 97.31 206 ALA A CA 1
ATOM 1623 C C . ALA A 1 206 ? 2.403 3.271 -6.156 1.00 97.31 206 ALA A C 1
ATOM 1625 O O . ALA A 1 206 ? 3.381 2.532 -6.057 1.00 97.31 206 ALA A O 1
ATOM 1626 N N . LEU A 1 207 ? 2.532 4.533 -6.591 1.00 96.19 207 LEU A N 1
ATOM 1627 C CA . LEU A 1 207 ? 3.836 5.091 -6.984 1.00 96.19 207 LEU A CA 1
ATOM 1628 C C . LEU A 1 207 ? 4.864 5.052 -5.843 1.00 96.19 207 LEU A C 1
ATOM 1630 O O . LEU A 1 207 ? 6.032 4.738 -6.070 1.00 96.19 207 LEU A O 1
ATOM 1634 N N . ARG A 1 208 ? 4.439 5.335 -4.603 1.00 95.56 208 ARG A N 1
ATOM 1635 C CA . ARG A 1 208 ? 5.328 5.279 -3.431 1.00 95.56 208 ARG A CA 1
ATOM 1636 C C . ARG A 1 208 ? 5.805 3.865 -3.119 1.00 95.56 208 ARG A C 1
ATOM 1638 O O . ARG A 1 208 ? 6.926 3.740 -2.641 1.00 95.56 208 ARG A O 1
ATOM 1645 N N . ALA A 1 209 ? 5.003 2.836 -3.411 1.00 96.94 209 ALA A N 1
ATOM 1646 C CA . ALA A 1 209 ? 5.420 1.447 -3.231 1.00 96.94 209 ALA A CA 1
ATOM 1647 C C . ALA A 1 209 ? 6.692 1.150 -4.025 1.00 96.94 209 ALA A C 1
ATOM 1649 O O . ALA A 1 209 ? 7.612 0.570 -3.464 1.00 96.94 209 ALA A O 1
ATOM 1650 N N . TYR A 1 210 ? 6.792 1.632 -5.269 1.00 97.00 210 TYR A N 1
ATOM 1651 C CA . TYR A 1 210 ? 8.028 1.554 -6.053 1.00 97.00 210 TYR A CA 1
ATOM 1652 C C . TYR A 1 210 ? 9.099 2.511 -5.515 1.00 97.00 210 TYR A C 1
ATOM 1654 O O . TYR A 1 210 ? 10.193 2.087 -5.161 1.00 97.00 210 TYR A O 1
ATOM 1662 N N . GLY A 1 211 ? 8.785 3.808 -5.416 1.00 94.31 211 GLY A N 1
ATOM 1663 C CA . GLY A 1 211 ? 9.791 4.840 -5.146 1.00 94.31 211 GLY A CA 1
ATOM 1664 C C . GLY A 1 211 ? 10.509 4.700 -3.800 1.00 94.31 211 GLY A C 1
ATOM 1665 O O . GLY A 1 211 ? 11.663 5.101 -3.686 1.00 94.31 211 GLY A O 1
ATOM 1666 N N . ARG A 1 212 ? 9.848 4.131 -2.780 1.00 92.44 212 ARG A N 1
ATOM 1667 C CA . ARG A 1 212 ? 10.444 3.900 -1.453 1.00 92.44 212 ARG A CA 1
ATOM 1668 C C . ARG A 1 212 ? 11.201 2.585 -1.342 1.00 92.44 212 ARG A C 1
ATOM 1670 O O . ARG A 1 212 ? 12.214 2.554 -0.660 1.00 92.44 212 ARG A O 1
ATOM 1677 N N . SER A 1 213 ? 10.725 1.527 -1.992 1.00 94.12 213 SER A N 1
ATOM 1678 C CA . SER A 1 213 ? 11.348 0.202 -1.882 1.00 94.12 213 SER A CA 1
ATOM 1679 C C . SER A 1 213 ? 12.509 -0.005 -2.850 1.00 94.12 213 SER A C 1
ATOM 1681 O O . SER A 1 213 ? 13.407 -0.788 -2.564 1.00 94.12 213 SER A O 1
ATOM 1683 N N . MET A 1 214 ? 12.509 0.708 -3.978 1.00 94.00 214 MET A N 1
ATOM 1684 C CA . MET A 1 214 ? 13.551 0.624 -5.003 1.00 94.00 214 MET A CA 1
ATOM 1685 C C . MET A 1 214 ? 14.611 1.723 -4.858 1.00 94.00 214 MET A C 1
ATOM 1687 O O . MET A 1 214 ? 15.440 1.906 -5.754 1.00 94.00 214 MET A O 1
ATOM 1691 N N . ALA A 1 215 ? 14.576 2.485 -3.761 1.00 90.06 215 ALA A N 1
ATOM 1692 C CA . ALA A 1 215 ? 15.570 3.510 -3.498 1.00 90.06 215 ALA A CA 1
ATOM 1693 C C . ALA A 1 215 ? 16.970 2.881 -3.322 1.00 90.06 215 ALA A C 1
ATOM 1695 O O . ALA A 1 215 ? 17.105 1.776 -2.792 1.00 90.06 215 ALA A O 1
ATOM 1696 N N . PRO A 1 216 ? 18.036 3.558 -3.777 1.00 86.44 216 PRO A N 1
ATOM 1697 C CA . PRO A 1 216 ? 19.403 3.131 -3.512 1.00 86.44 216 PRO A CA 1
ATOM 1698 C C . PRO A 1 216 ? 19.688 2.992 -2.018 1.00 86.44 216 PRO A C 1
ATOM 1700 O O . PRO A 1 216 ? 19.129 3.722 -1.202 1.00 86.44 216 PRO A O 1
ATOM 1703 N N . ASP A 1 217 ? 20.575 2.054 -1.691 1.00 87.69 217 ASP A N 1
ATOM 1704 C CA . ASP A 1 217 ? 21.018 1.719 -0.330 1.00 87.69 217 ASP A CA 1
ATOM 1705 C C . ASP A 1 217 ? 19.928 1.163 0.607 1.00 87.69 217 ASP A C 1
ATOM 1707 O O . ASP A 1 217 ? 20.217 0.834 1.758 1.00 87.69 217 ASP A O 1
ATOM 1711 N N . THR A 1 218 ? 18.699 0.977 0.120 1.00 92.1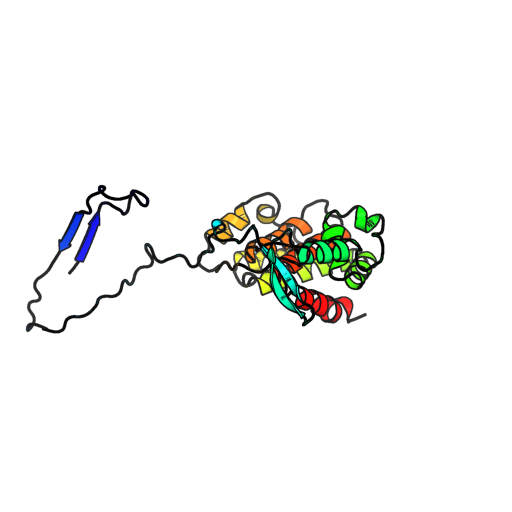2 218 THR A N 1
ATOM 1712 C CA . THR A 1 218 ? 17.636 0.290 0.857 1.00 92.12 218 THR A CA 1
ATOM 1713 C C . THR A 1 218 ? 17.991 -1.185 1.043 1.00 92.12 218 THR A C 1
ATOM 1715 O O . THR A 1 218 ? 18.262 -1.911 0.082 1.00 92.12 218 THR A O 1
ATOM 1718 N N . SER A 1 219 ? 17.987 -1.648 2.295 1.00 97.06 219 SER A N 1
ATOM 1719 C CA . SER A 1 219 ? 18.237 -3.063 2.587 1.00 97.06 219 SER A CA 1
ATOM 1720 C C . SER A 1 219 ? 17.094 -3.953 2.062 1.00 97.06 219 SER A C 1
ATOM 1722 O O . SER A 1 219 ? 15.956 -3.492 1.975 1.00 97.06 219 SER A O 1
ATOM 1724 N N . PRO A 1 220 ? 17.333 -5.242 1.757 1.00 98.12 220 PRO A N 1
ATOM 1725 C CA . PRO A 1 220 ? 16.286 -6.159 1.293 1.00 98.12 220 PRO A CA 1
ATOM 1726 C C . PRO A 1 220 ? 15.043 -6.217 2.193 1.00 98.12 220 PRO A C 1
ATOM 1728 O O . PRO A 1 220 ? 13.917 -6.161 1.696 1.00 98.12 220 PRO A O 1
ATOM 1731 N N . LEU A 1 221 ? 15.242 -6.253 3.515 1.00 98.56 221 LEU A N 1
ATOM 1732 C CA . LEU A 1 221 ? 14.153 -6.233 4.490 1.00 98.56 221 LEU A CA 1
ATOM 1733 C C . LEU A 1 221 ? 13.386 -4.907 4.445 1.00 98.56 221 LEU A C 1
ATOM 1735 O O . LEU A 1 221 ? 12.158 -4.903 4.407 1.00 98.56 221 LEU A O 1
ATOM 1739 N N . GLU A 1 222 ? 14.096 -3.780 4.413 1.00 98.31 222 GLU A N 1
ATOM 1740 C CA . GLU A 1 222 ? 13.474 -2.458 4.317 1.00 98.31 222 GLU A CA 1
ATOM 1741 C C . GLU A 1 222 ? 12.662 -2.308 3.025 1.00 98.31 222 GLU A C 1
ATOM 1743 O O . GLU A 1 222 ? 11.519 -1.862 3.078 1.00 98.31 222 GLU A O 1
ATOM 1748 N N . ALA A 1 223 ? 13.190 -2.770 1.888 1.00 98.19 223 ALA A N 1
ATOM 1749 C CA . ALA A 1 223 ? 12.488 -2.749 0.607 1.00 98.19 223 ALA A CA 1
ATOM 1750 C C . ALA A 1 223 ? 11.170 -3.534 0.674 1.00 98.19 223 ALA A C 1
ATOM 1752 O O . ALA A 1 223 ? 10.131 -3.046 0.226 1.00 98.19 223 ALA A O 1
ATOM 1753 N N . ALA A 1 224 ? 11.195 -4.728 1.272 1.00 98.69 224 ALA A N 1
ATOM 1754 C CA . ALA A 1 224 ? 10.015 -5.570 1.447 1.00 98.69 224 ALA A CA 1
ATOM 1755 C C . ALA A 1 224 ? 8.945 -4.901 2.325 1.00 98.69 224 ALA A C 1
ATOM 1757 O O . ALA A 1 224 ? 7.766 -4.880 1.962 1.00 98.69 224 ALA A O 1
ATOM 1758 N N . ILE A 1 225 ? 9.350 -4.323 3.458 1.00 98.62 225 ILE A N 1
ATOM 1759 C CA . ILE A 1 225 ? 8.434 -3.677 4.406 1.00 98.62 225 ILE A CA 1
ATOM 1760 C C . ILE A 1 225 ? 7.876 -2.361 3.841 1.00 98.62 225 ILE A C 1
ATOM 1762 O O . ILE A 1 225 ? 6.673 -2.121 3.956 1.00 98.62 225 ILE A O 1
ATOM 1766 N N . GLU A 1 226 ? 8.694 -1.534 3.183 1.00 97.88 226 GLU A N 1
ATOM 1767 C CA . GLU A 1 226 ? 8.249 -0.296 2.524 1.00 97.88 226 GLU A CA 1
ATOM 1768 C C . GLU A 1 226 ? 7.272 -0.583 1.378 1.00 97.88 226 GLU A C 1
ATOM 1770 O O . GLU A 1 226 ? 6.210 0.048 1.286 1.00 97.88 226 GLU A O 1
ATOM 1775 N N . ALA A 1 227 ? 7.588 -1.568 0.529 1.00 98.50 227 ALA A N 1
ATOM 1776 C CA . ALA A 1 227 ? 6.703 -1.987 -0.553 1.00 98.50 227 ALA A CA 1
ATOM 1777 C C . ALA A 1 227 ? 5.362 -2.485 -0.002 1.00 98.50 227 ALA A C 1
ATOM 1779 O O . ALA A 1 227 ? 4.309 -2.052 -0.474 1.00 98.50 227 ALA A O 1
ATOM 1780 N N . PHE A 1 228 ? 5.385 -3.336 1.030 1.00 98.75 228 PHE A N 1
ATOM 1781 C CA . PHE A 1 228 ? 4.170 -3.836 1.666 1.00 98.75 228 PHE A CA 1
ATOM 1782 C C . PHE A 1 228 ? 3.353 -2.721 2.312 1.00 98.75 228 PHE A C 1
ATOM 1784 O O . PHE A 1 228 ? 2.144 -2.648 2.099 1.00 98.75 228 PHE A O 1
ATOM 1791 N N . TRP A 1 229 ? 3.987 -1.811 3.053 1.00 98.38 229 TRP A N 1
ATOM 1792 C CA . TRP A 1 229 ? 3.289 -0.707 3.704 1.00 98.38 229 TRP A CA 1
ATOM 1793 C C . TRP A 1 229 ? 2.551 0.172 2.694 1.00 98.38 229 TRP A C 1
ATOM 1795 O O . TRP A 1 229 ? 1.371 0.489 2.873 1.00 98.38 229 TRP A O 1
ATOM 1805 N N . HIS A 1 230 ? 3.215 0.546 1.603 1.00 98.19 230 HIS A N 1
ATOM 1806 C CA . HIS A 1 230 ? 2.608 1.371 0.568 1.00 98.19 230 HIS A CA 1
ATOM 1807 C C . HIS A 1 230 ? 1.589 0.615 -0.293 1.00 98.19 230 HIS A C 1
ATOM 1809 O O . HIS A 1 230 ? 0.562 1.197 -0.660 1.00 98.19 230 HIS A O 1
ATOM 1815 N N . ALA A 1 231 ? 1.793 -0.680 -0.542 1.00 98.62 231 ALA A N 1
ATOM 1816 C CA . ALA A 1 231 ? 0.779 -1.532 -1.151 1.00 98.62 231 ALA A CA 1
ATOM 1817 C C . ALA A 1 231 ? -0.469 -1.620 -0.260 1.00 98.62 231 ALA A C 1
ATOM 1819 O O . ALA A 1 231 ? -1.566 -1.324 -0.722 1.00 98.62 231 ALA A O 1
ATOM 1820 N N . ALA A 1 232 ? -0.322 -1.874 1.041 1.00 98.50 232 ALA A N 1
ATOM 1821 C CA . ALA A 1 232 ? -1.436 -1.914 1.986 1.00 98.50 232 ALA A CA 1
ATOM 1822 C C . ALA A 1 232 ? -2.198 -0.574 2.024 1.00 98.50 232 ALA A C 1
ATOM 1824 O O . ALA A 1 232 ? -3.426 -0.550 2.001 1.00 98.50 232 ALA A O 1
ATOM 1825 N N . LYS A 1 233 ? -1.495 0.566 1.962 1.00 97.81 233 LYS A N 1
ATOM 1826 C CA . LYS A 1 233 ? -2.131 1.892 1.826 1.00 97.81 233 LYS A CA 1
ATOM 1827 C C . LYS A 1 233 ? -2.864 2.102 0.499 1.00 97.81 233 LYS A C 1
ATOM 1829 O O . LYS A 1 233 ? -3.762 2.933 0.447 1.00 97.81 233 LYS A O 1
ATOM 1834 N N . THR A 1 234 ? -2.478 1.393 -0.558 1.00 98.31 234 THR A N 1
ATOM 1835 C CA . THR A 1 234 ? -3.179 1.405 -1.853 1.00 98.31 234 THR A CA 1
ATOM 1836 C C . THR A 1 234 ? -4.498 0.627 -1.775 1.00 98.31 234 THR A C 1
ATOM 1838 O O . THR A 1 234 ? -5.467 0.973 -2.451 1.00 98.31 234 THR A O 1
ATOM 1841 N N . TYR A 1 235 ? -4.557 -0.398 -0.923 1.00 97.81 235 TYR A N 1
ATOM 1842 C CA . TYR A 1 235 ? -5.777 -1.153 -0.633 1.00 97.81 235 TYR A CA 1
ATOM 1843 C C . TYR A 1 235 ? -6.671 -0.464 0.413 1.00 97.81 235 TYR A C 1
ATOM 1845 O O . TYR A 1 235 ? -7.885 -0.643 0.389 1.00 97.81 235 TYR A O 1
ATOM 1853 N N . GLY A 1 236 ? -6.102 0.343 1.313 1.00 96.88 236 GLY A N 1
ATOM 1854 C CA . GLY A 1 236 ? -6.871 1.018 2.359 1.00 96.88 236 GLY A CA 1
ATOM 1855 C C . GLY A 1 236 ? -7.400 0.024 3.389 1.00 96.88 236 GLY A C 1
ATOM 1856 O O . GLY A 1 236 ? -6.657 -0.837 3.854 1.00 96.88 236 GLY A O 1
ATOM 1857 N N . MET A 1 237 ? -8.684 0.106 3.736 1.00 96.81 237 MET A N 1
ATOM 1858 C CA . MET A 1 237 ? -9.330 -0.871 4.625 1.00 96.81 237 MET A CA 1
ATOM 1859 C C . MET A 1 237 ? -9.460 -2.275 4.013 1.00 96.81 237 MET A C 1
ATOM 1861 O O . MET A 1 237 ? -9.696 -3.223 4.756 1.00 96.81 237 MET A O 1
ATOM 1865 N N . ASP A 1 238 ? -9.235 -2.430 2.706 1.00 97.00 238 ASP A N 1
ATOM 1866 C CA . ASP A 1 238 ? -9.214 -3.735 2.033 1.00 97.00 238 ASP A CA 1
ATOM 1867 C C . ASP A 1 238 ? -7.823 -4.397 2.093 1.00 97.00 238 ASP A C 1
ATOM 1869 O O . ASP A 1 238 ? -7.554 -5.356 1.373 1.00 97.00 238 ASP A O 1
ATOM 1873 N N . TYR A 1 239 ? -6.902 -3.898 2.931 1.00 97.56 239 TYR A N 1
ATOM 1874 C CA . TYR A 1 239 ? -5.538 -4.438 3.053 1.00 97.56 239 TYR A CA 1
ATOM 1875 C C . TYR A 1 239 ? -5.498 -5.931 3.416 1.00 97.56 239 TYR A C 1
ATOM 1877 O O . TYR A 1 239 ? -4.518 -6.602 3.103 1.00 97.56 239 TYR A O 1
ATOM 1885 N N . GLU A 1 240 ? -6.550 -6.460 4.043 1.00 96.81 240 GLU A N 1
ATOM 1886 C CA . GLU A 1 240 ? -6.681 -7.887 4.356 1.00 96.81 240 GLU A CA 1
ATOM 1887 C C . GLU A 1 240 ? -6.740 -8.753 3.085 1.00 96.81 240 GLU A C 1
ATOM 1889 O O . GLU A 1 240 ? -6.285 -9.894 3.094 1.00 96.81 240 GLU A O 1
ATOM 1894 N N . GLU A 1 241 ? -7.226 -8.214 1.957 1.00 97.62 241 GLU A N 1
ATOM 1895 C CA . GLU A 1 241 ? -7.142 -8.896 0.658 1.00 97.62 241 GLU A CA 1
ATOM 1896 C C . GLU A 1 241 ? -5.679 -9.087 0.236 1.00 97.62 241 GLU A C 1
ATOM 1898 O O . GLU A 1 241 ? -5.302 -10.151 -0.262 1.00 97.62 241 GLU A O 1
ATOM 1903 N N . LEU A 1 242 ? -4.843 -8.066 0.464 1.00 98.44 242 LEU A N 1
ATOM 1904 C CA . LEU A 1 242 ? -3.415 -8.105 0.161 1.00 98.44 242 LEU A CA 1
ATOM 1905 C C . LEU A 1 242 ? -2.673 -9.067 1.096 1.00 98.44 242 LEU A C 1
ATOM 1907 O O . LEU A 1 242 ? -1.855 -9.846 0.612 1.00 98.44 242 LEU A O 1
ATOM 1911 N N . THR A 1 243 ? -2.949 -9.049 2.406 1.00 98.12 243 THR A N 1
ATOM 1912 C CA . THR A 1 243 ? -2.288 -9.966 3.354 1.00 98.12 243 THR A CA 1
ATOM 1913 C C . THR A 1 243 ? -2.692 -11.414 3.105 1.00 98.12 243 THR A C 1
ATOM 1915 O O . THR A 1 243 ? -1.828 -12.288 3.030 1.00 98.12 243 THR A O 1
ATOM 1918 N N . ALA A 1 244 ? -3.977 -11.675 2.852 1.00 98.19 244 ALA A N 1
ATOM 1919 C CA . ALA A 1 244 ? -4.451 -13.001 2.472 1.00 98.19 244 ALA A CA 1
ATOM 1920 C C . ALA A 1 244 ? -3.796 -13.488 1.169 1.00 98.19 244 ALA A C 1
ATOM 1922 O O . ALA A 1 244 ? -3.376 -14.644 1.079 1.00 98.19 244 ALA A O 1
ATOM 1923 N N . ALA A 1 245 ? -3.664 -12.613 0.164 1.00 98.12 245 ALA A N 1
ATOM 1924 C CA . ALA A 1 245 ? -2.951 -12.935 -1.069 1.00 98.12 245 ALA A CA 1
ATOM 1925 C C . ALA A 1 245 ? -1.451 -13.167 -0.834 1.00 98.12 245 ALA A C 1
ATOM 1927 O O . ALA A 1 245 ? -0.891 -14.076 -1.434 1.00 98.12 245 ALA A O 1
ATOM 1928 N N . ALA A 1 246 ? -0.800 -12.421 0.060 1.00 98.31 246 ALA A N 1
ATOM 1929 C CA . ALA A 1 246 ? 0.606 -12.636 0.396 1.00 98.31 246 ALA A CA 1
ATOM 1930 C C . ALA A 1 246 ? 0.819 -14.011 1.047 1.00 98.31 246 ALA A C 1
ATOM 1932 O O . ALA A 1 246 ? 1.702 -14.769 0.640 1.00 98.31 246 ALA A O 1
ATOM 1933 N N . HIS A 1 247 ? -0.033 -14.374 2.008 1.00 97.94 247 HIS A N 1
ATOM 1934 C CA . HIS A 1 247 ? 0.014 -15.684 2.652 1.00 97.94 247 HIS A CA 1
ATOM 1935 C C . HIS A 1 247 ? -0.235 -16.837 1.685 1.00 97.94 247 HIS A C 1
ATOM 1937 O O . HIS A 1 247 ? 0.432 -17.860 1.796 1.00 97.94 247 HIS A O 1
ATOM 1943 N N . ARG A 1 248 ? -1.185 -16.686 0.759 1.00 96.56 248 ARG A N 1
ATOM 1944 C CA . ARG A 1 248 ? -1.588 -17.751 -0.165 1.00 96.56 248 ARG A CA 1
ATOM 1945 C C . ARG A 1 248 ? -0.688 -17.842 -1.397 1.00 96.56 248 ARG A C 1
ATOM 1947 O O . ARG A 1 248 ? -0.222 -18.924 -1.727 1.00 96.56 248 ARG A O 1
ATOM 1954 N N . ASP A 1 249 ? -0.459 -16.722 -2.071 1.00 95.88 249 ASP A N 1
ATOM 1955 C CA . ASP A 1 249 ? 0.130 -16.688 -3.413 1.00 95.88 249 ASP A CA 1
ATOM 1956 C C . ASP A 1 249 ? 1.659 -16.526 -3.374 1.00 95.88 249 ASP A C 1
ATOM 1958 O O . ASP A 1 249 ? 2.330 -16.935 -4.316 1.00 95.88 249 ASP A O 1
ATOM 1962 N N . PHE A 1 250 ? 2.221 -15.935 -2.308 1.00 96.88 250 PHE A N 1
ATOM 1963 C CA . PHE A 1 250 ? 3.667 -15.686 -2.202 1.00 96.88 250 PHE A CA 1
ATOM 1964 C C . PHE A 1 250 ? 4.368 -16.588 -1.172 1.00 96.88 250 PHE A C 1
ATOM 1966 O O . PHE A 1 250 ? 5.426 -17.159 -1.445 1.00 96.88 250 PHE A O 1
ATOM 1973 N N . PHE A 1 251 ? 3.785 -16.731 0.020 1.00 95.81 251 PHE A N 1
ATOM 1974 C CA . PHE A 1 251 ? 4.324 -17.571 1.099 1.00 95.81 251 PHE A CA 1
ATOM 1975 C C . PHE A 1 251 ? 3.626 -18.932 1.233 1.00 95.81 251 PHE A C 1
ATOM 1977 O O . PHE A 1 251 ? 4.001 -19.715 2.098 1.00 95.81 251 PHE A O 1
ATOM 1984 N N . GLY A 1 252 ? 2.605 -19.215 0.419 1.00 83.44 252 GLY A N 1
ATOM 1985 C CA . GLY A 1 252 ? 1.818 -20.452 0.500 1.00 83.44 252 GLY A CA 1
ATOM 1986 C C . GLY A 1 252 ? 2.387 -21.620 -0.308 1.00 83.44 252 GLY A C 1
ATOM 1987 O O . GLY A 1 252 ? 1.801 -22.697 -0.296 1.00 83.44 252 GLY A O 1
ATOM 1988 N N . GLY A 1 253 ? 3.492 -21.400 -1.025 1.00 64.75 253 GLY A N 1
ATOM 1989 C CA . GLY A 1 253 ? 4.179 -22.407 -1.839 1.00 64.75 253 GLY A CA 1
ATOM 1990 C C . GLY A 1 253 ? 5.404 -23.050 -1.181 1.00 64.75 253 GLY A C 1
ATOM 1991 O O . GLY A 1 253 ? 6.151 -23.715 -1.895 1.00 64.75 253 GLY A O 1
ATOM 1992 N N . ASP A 1 254 ? 5.619 -22.828 0.121 1.00 49.12 254 ASP A N 1
ATOM 1993 C CA . ASP A 1 254 ? 6.697 -23.452 0.909 1.00 49.12 254 ASP A CA 1
ATOM 1994 C C . ASP A 1 254 ? 6.215 -24.703 1.657 1.00 49.12 254 ASP A C 1
ATOM 1996 O O . ASP A 1 254 ? 5.121 -24.644 2.269 1.00 49.12 254 ASP A O 1
#

Sequence (254 aa):
MRAHARGRDRHYGQEVDHPVEDYLLELWPDTGTADTTVATLHKSDTAWSPRTQVDESSLKKDRVYIRDASGAVVTVPAQSPEAIAIREKLGEFGGKPLTPALEAVFSSRYVAGLDRDLIDRIEAAAPERQLAFARWCIHRAWERAGIAHIDWLAAVLDDMDSGKPANKDFIYSFDARIRLDEDPRITRTIVSGLPTKGEAVQQYQALRAYGRSMAPDTSPLEAAIEAFWHAAKTYGMDYEELTAAAHRDFFGGD

Radius of gyration: 24.94 Å; chains: 1; bounding box: 60×66×70 Å

Organism: NCBI:txid2487364